Protein AF-0000000084990176 (afdb_homodimer)

Foldseek 3Di:
DDDDDDPVVVVVCVVVVHDPVVVVLVVVCVVVVPALLVSLLVLLVLLVVLLVVLVVCLVVFNQQSNLVSLLSSLLSLLVSLCSVVVFPLVVVCVVVVHDDLVSSLVSQVRSCVVVVNCLSNVLNVLSVVSNVCCHVVVNDTSVSSVVSSVSSVVSSVVSNVVSVVVD/DDDDDDPVVVVVCVVVVHDPVVVVLVVVCVVVVPALLVSLLVLLVLLVVLLVVLVVCLVVFNQQSNLVSLLSSLLSLLVSLCSVVVFPLVVVCVVVVHDDLVSSLVSQVRSCVVVVNCLSNVLNVLSVVSNVCCHVVVNDTSVSSVVSSVSSVVSSVVSNVVSVVVD

Sequence (334 aa):
MAVVLPERLVREAERRGIDVGEVALEALARALELDPADVAAARVELAERFLAEAEQYVERGDAVQASEKLHRAVEECVKALAEELGVEALGEVRRRGRWDTWLLGRAAREAAERLGEDRVRLAWKDAYDIHVWGFHEAKYDVRDVKAALPLARWLVEFVKSRVAGRTMAVVLPERLVREAERRGIDVGEVALEALARALELDPADVAAARVELAERFLAEAEQYVERGDAVQASEKLHRAVEECVKALAEELGVEALGEVRRRGRWDTWLLGRAAREAAERLGEDRVRLAWKDAYDIHVWGFHEAKYDVRDVKAALPLARWLVEFVKSRVAGRT

Radius of gyration: 22.76 Å; Cα contacts (8 Å, |Δi|>4): 507; chains: 2; bounding box: 39×66×51 Å

Secondary structure (DSSP, 8-state):
-EEE--HHHHHHHHHTT--HHHHHHHHHHHHTT--HHHHHHHHHHHHHHHHHHHHHHHHTT-HHHHHHHHHHHHHHHHHHHHHHHT-HHHHHHHHHTS--HHHHHHHHHHHHHHHT-THHHHHHHHHHHHIIIIIIS----HHHHHHHHHHHHHHHHHHHHHHHTT-/-EEE--HHHHHHHHHTT--HHHHHHHHHHHHTT--HHHHHHHHHHHHHHHHHHHHHHHHTT-HHHHHHHHHHHHHHHHHHHHHHHT-HHHHHHHHHTS--HHHHHHHHHHHHHHHT-THHHHHHHHHHHHIIIIIIS----HHHHHHHHHHHHHHHHHHHHHHHTT-

Nearest PDB structures (foldseek):
  5j7y-assembly1_BC  TM=6.038E-01  e=1.486E-01  Ovis aries
  8ugj-assembly1_4C  TM=5.368E-01  e=2.020E-01  Sus scrofa
  8tn6-assembly1_C  TM=4.081E-01  e=1.208E+00  synthetic construct
  8tn1-assembly1_B  TM=3.929E-01  e=1.208E+00  synthetic construct
  5j7y-assembly1_BC  TM=6.037E-01  e=1.486E-01  Ovis aries

Solvent-accessible surface area (backbone atoms only — not comparable to full-atom values): 16521 Å² total; per-residue (Å²): 73,76,40,68,44,40,50,66,54,53,51,52,33,50,74,70,70,44,58,64,50,58,47,30,50,53,39,48,39,58,76,67,64,54,52,45,59,55,51,18,46,34,28,39,52,45,15,54,49,26,40,54,48,12,53,53,26,43,75,71,62,37,23,42,62,15,16,46,25,40,26,49,14,45,50,26,39,39,53,18,46,27,43,61,67,61,38,71,43,50,57,54,26,65,74,70,70,50,85,48,74,66,49,50,52,49,27,22,43,51,48,14,62,76,65,72,38,63,63,48,32,49,38,49,53,52,29,49,51,36,28,48,37,11,38,76,64,55,71,44,48,39,67,58,48,58,70,49,43,63,52,45,50,48,49,50,51,53,49,43,52,56,44,54,71,71,105,73,76,40,67,44,39,52,65,55,54,51,52,31,51,76,70,70,44,57,62,51,58,47,29,50,54,39,46,40,56,76,66,63,56,54,45,59,57,51,20,46,35,26,37,51,44,15,53,51,26,39,53,48,13,52,53,25,43,75,70,62,37,24,42,61,14,17,44,25,39,25,49,14,45,50,28,38,38,53,18,47,27,43,60,67,61,40,70,45,50,57,52,26,65,72,69,69,50,85,49,71,66,49,50,53,48,28,22,43,53,48,13,61,76,66,72,38,62,64,49,34,49,38,49,52,54,28,48,51,36,29,49,37,12,37,76,63,55,70,44,50,41,69,58,48,57,71,48,42,62,52,45,50,46,49,50,52,52,50,43,53,57,44,54,72,70,104

Organism: Thermoproteus tenax (strain ATCC 35583 / DSM 2078 / JCM 9277 / NBRC 100435 / Kra 1) (NCBI:txid768679)

Structure (mmCIF, N/CA/C/O backbone):
data_AF-0000000084990176-model_v1
#
loop_
_entity.id
_entity.type
_entity.pdbx_description
1 polymer 'HEPN domain, paREP8 subfamily'
#
loop_
_atom_site.group_PDB
_atom_site.id
_atom_site.type_symbol
_atom_site.label_atom_id
_atom_site.label_alt_id
_atom_site.label_comp_id
_atom_site.label_asym_id
_atom_site.label_entity_id
_atom_site.label_seq_id
_atom_site.pdbx_PDB_ins_code
_atom_site.Cartn_x
_atom_site.Cartn_y
_atom_site.Cartn_z
_atom_site.occupancy
_atom_site.B_iso_or_equiv
_atom_site.auth_seq_id
_atom_site.auth_comp_id
_atom_site.auth_asym_id
_atom_site.auth_atom_id
_atom_site.pdbx_PDB_model_num
ATOM 1 N N . MET A 1 1 ? -5.82 -1.544 -8.141 1 81.62 1 MET A N 1
ATOM 2 C CA . MET A 1 1 ? -5.867 -0.102 -7.922 1 81.62 1 MET A CA 1
ATOM 3 C C . MET A 1 1 ? -4.527 0.417 -7.414 1 81.62 1 MET A C 1
ATOM 5 O O . MET A 1 1 ? -3.801 -0.298 -6.723 1 81.62 1 MET A O 1
ATOM 9 N N . ALA A 1 2 ? -4.266 1.629 -7.84 1 84.5 2 ALA A N 1
ATOM 10 C CA . ALA A 1 2 ? -2.965 2.184 -7.473 1 84.5 2 ALA A CA 1
ATOM 11 C C . ALA A 1 2 ? -3.07 3.033 -6.207 1 84.5 2 ALA A C 1
ATOM 13 O O . ALA A 1 2 ? -4.035 3.781 -6.035 1 84.5 2 ALA A O 1
ATOM 14 N N . VAL A 1 3 ? -2.178 2.738 -5.312 1 87 3 VAL A N 1
ATOM 15 C CA . VAL A 1 3 ? -2.09 3.492 -4.066 1 87 3 VAL A CA 1
ATOM 16 C C . VAL A 1 3 ? -0.768 4.254 -4.016 1 87 3 VAL A C 1
ATOM 18 O O . VAL A 1 3 ? 0.278 3.725 -4.398 1 87 3 VAL A O 1
ATOM 21 N N . VAL A 1 4 ? -0.843 5.496 -3.584 1 87.25 4 VAL A N 1
ATOM 22 C CA . VAL A 1 4 ? 0.354 6.328 -3.555 1 87.25 4 VAL A CA 1
ATOM 23 C C . VAL A 1 4 ? 1.065 6.168 -2.213 1 87.25 4 VAL A C 1
ATOM 25 O O . VAL A 1 4 ? 0.449 6.316 -1.155 1 87.25 4 VAL A O 1
ATOM 28 N N . LEU A 1 5 ? 2.338 5.824 -2.275 1 93.94 5 LEU A N 1
ATOM 29 C CA . LEU A 1 5 ? 3.211 5.688 -1.113 1 93.94 5 LEU A CA 1
ATOM 30 C C . LEU A 1 5 ? 4.457 6.551 -1.264 1 93.94 5 LEU A C 1
ATOM 32 O O . LEU A 1 5 ? 4.836 6.914 -2.379 1 93.94 5 LEU A O 1
ATOM 36 N N . PRO A 1 6 ? 5.039 6.969 -0.146 1 94.12 6 PRO A N 1
ATOM 37 C CA . PRO A 1 6 ? 6.285 7.738 -0.242 1 94.12 6 PRO A CA 1
ATOM 38 C C . PRO A 1 6 ? 7.379 6.996 -1.005 1 94.12 6 PRO A C 1
ATOM 40 O O . PRO A 1 6 ? 7.656 5.832 -0.714 1 94.12 6 PRO A O 1
ATOM 43 N N . GLU A 1 7 ? 7.926 7.68 -1.927 1 93.19 7 GLU A N 1
ATOM 44 C CA . GLU A 1 7 ? 8.969 7.086 -2.758 1 93.19 7 GLU A CA 1
ATOM 45 C C . GLU A 1 7 ? 10.141 6.598 -1.909 1 93.19 7 GLU A C 1
ATOM 47 O O . GLU A 1 7 ? 10.734 5.562 -2.205 1 93.19 7 GLU A O 1
ATOM 52 N N . ARG A 1 8 ? 10.445 7.34 -0.879 1 91.38 8 ARG A N 1
ATOM 53 C CA . ARG A 1 8 ? 11.562 6.996 -0.007 1 91.38 8 ARG A CA 1
ATOM 54 C C . ARG A 1 8 ? 11.352 5.629 0.635 1 91.38 8 ARG A C 1
ATOM 56 O O . ARG A 1 8 ? 12.289 4.832 0.728 1 91.38 8 ARG A O 1
ATOM 63 N N . LEU A 1 9 ? 10.188 5.348 1.006 1 93.81 9 LEU A N 1
ATOM 64 C CA . LEU A 1 9 ? 9.891 4.066 1.642 1 93.81 9 LEU A CA 1
ATOM 65 C C . LEU A 1 9 ? 9.914 2.934 0.623 1 93.81 9 LEU A C 1
ATOM 67 O O . LEU A 1 9 ? 10.453 1.859 0.896 1 93.81 9 LEU A O 1
ATOM 71 N N . VAL A 1 10 ? 9.328 3.193 -0.545 1 94.56 10 VAL A N 1
ATOM 72 C CA . VAL A 1 10 ? 9.25 2.176 -1.588 1 94.56 10 VAL A CA 1
ATOM 73 C C . VAL A 1 10 ? 10.656 1.808 -2.053 1 94.56 10 VAL A C 1
ATOM 75 O O . VAL A 1 10 ? 10.984 0.625 -2.182 1 94.56 10 VAL A O 1
ATOM 78 N N . ARG A 1 11 ? 11.469 2.787 -2.232 1 93.12 11 ARG A N 1
ATOM 79 C CA . ARG A 1 11 ? 12.836 2.559 -2.688 1 93.12 11 ARG A CA 1
ATOM 80 C C . ARG A 1 11 ? 13.633 1.779 -1.647 1 93.12 11 ARG A C 1
ATOM 82 O O . ARG A 1 11 ? 14.398 0.875 -1.993 1 93.12 11 ARG A O 1
ATOM 89 N N . GLU A 1 12 ? 13.469 2.215 -0.394 1 92.38 12 GLU A N 1
ATOM 90 C CA . GLU A 1 12 ? 14.18 1.514 0.675 1 92.38 12 GLU A CA 1
ATOM 91 C C . GLU A 1 12 ? 13.727 0.057 0.769 1 92.38 12 GLU A C 1
ATOM 93 O O . GLU A 1 12 ? 14.555 -0.84 0.96 1 92.38 12 GLU A O 1
ATOM 98 N N . ALA A 1 13 ? 12.461 -0.173 0.651 1 92.88 13 ALA A N 1
ATOM 99 C CA . ALA A 1 13 ? 11.93 -1.533 0.675 1 92.88 13 ALA A CA 1
ATOM 100 C C . ALA A 1 13 ? 12.516 -2.371 -0.46 1 92.88 13 ALA A C 1
ATOM 102 O O . ALA A 1 13 ? 12.953 -3.504 -0.243 1 92.88 13 ALA A O 1
ATOM 103 N N . GLU A 1 14 ? 12.508 -1.771 -1.679 1 88.81 14 GLU A N 1
ATOM 104 C CA . GLU A 1 14 ? 13.047 -2.467 -2.842 1 88.81 14 GLU A CA 1
ATOM 105 C C . GLU A 1 14 ? 14.523 -2.791 -2.652 1 88.81 14 GLU A C 1
ATOM 107 O O . GLU A 1 14 ? 14.977 -3.891 -2.99 1 88.81 14 GLU A O 1
ATOM 112 N N . ARG A 1 15 ? 15.25 -1.89 -2.115 1 91.44 15 ARG A N 1
ATOM 113 C CA . ARG A 1 15 ? 16.672 -2.08 -1.855 1 91.44 15 ARG A CA 1
ATOM 114 C C . ARG A 1 15 ? 16.906 -3.254 -0.908 1 91.44 15 ARG A C 1
ATOM 116 O O . ARG A 1 15 ? 17.891 -3.984 -1.045 1 91.44 15 ARG A O 1
ATOM 123 N N . ARG A 1 16 ? 15.977 -3.475 -0.066 1 91.12 16 ARG A N 1
ATOM 124 C CA . ARG A 1 16 ? 16.125 -4.516 0.947 1 91.12 16 ARG A CA 1
ATOM 125 C C . ARG A 1 16 ? 15.438 -5.805 0.509 1 91.12 16 ARG A C 1
ATOM 127 O O . ARG A 1 16 ? 15.367 -6.766 1.277 1 91.12 16 ARG A O 1
ATOM 134 N N . GLY A 1 17 ? 14.938 -5.754 -0.702 1 86 17 GLY A N 1
ATOM 135 C CA . GLY A 1 17 ? 14.305 -6.953 -1.229 1 86 17 GLY A CA 1
ATOM 136 C C . GLY A 1 17 ? 12.914 -7.184 -0.668 1 86 17 GLY A C 1
ATOM 137 O O . GLY A 1 17 ? 12.414 -8.312 -0.686 1 86 17 GLY A O 1
ATOM 138 N N . ILE A 1 18 ? 12.32 -6.191 -0.078 1 89.19 18 ILE A N 1
ATOM 139 C CA . ILE A 1 18 ? 10.977 -6.273 0.486 1 89.19 18 ILE A CA 1
ATOM 140 C C . ILE A 1 18 ? 9.945 -5.973 -0.597 1 89.19 18 ILE A C 1
ATOM 142 O O . ILE A 1 18 ? 10.07 -4.992 -1.331 1 89.19 18 ILE A O 1
ATOM 146 N N . ASP A 1 19 ? 8.977 -6.801 -0.747 1 89 19 ASP A N 1
ATOM 147 C CA . ASP A 1 19 ? 7.883 -6.613 -1.695 1 89 19 ASP A CA 1
ATOM 148 C C . ASP A 1 19 ? 6.809 -5.691 -1.12 1 89 19 ASP A C 1
ATOM 150 O O . ASP A 1 19 ? 5.949 -6.137 -0.356 1 89 19 ASP A O 1
ATOM 154 N N . VAL A 1 20 ? 6.77 -4.484 -1.62 1 92.88 20 VAL A N 1
ATOM 155 C CA . VAL A 1 20 ? 5.887 -3.451 -1.085 1 92.88 20 VAL A CA 1
ATOM 156 C C . VAL A 1 20 ? 4.434 -3.879 -1.248 1 92.88 20 VAL A C 1
ATOM 158 O O . VAL A 1 20 ? 3.619 -3.699 -0.337 1 92.88 20 VAL A O 1
ATOM 161 N N . GLY A 1 21 ? 4.082 -4.391 -2.412 1 93 21 GLY A N 1
ATOM 162 C CA . GLY A 1 21 ? 2.727 -4.863 -2.652 1 93 21 GLY A CA 1
ATOM 163 C C . GLY A 1 21 ? 2.283 -5.934 -1.669 1 93 21 GLY A C 1
ATOM 164 O O . GLY A 1 21 ? 1.152 -5.898 -1.179 1 93 21 GLY A O 1
ATOM 165 N N . GLU A 1 22 ? 3.195 -6.844 -1.383 1 91.88 22 GLU A N 1
ATOM 166 C CA . GLU A 1 22 ? 2.904 -7.914 -0.436 1 91.88 22 GLU A CA 1
ATOM 167 C C . GLU A 1 22 ? 2.67 -7.363 0.967 1 91.88 22 GLU A C 1
ATOM 169 O O . GLU A 1 22 ? 1.724 -7.766 1.647 1 91.88 22 GLU A O 1
ATOM 174 N N . VAL A 1 23 ? 3.562 -6.492 1.385 1 92.56 23 VAL A N 1
ATOM 175 C CA . VAL A 1 23 ? 3.453 -5.902 2.715 1 92.56 23 VAL A CA 1
ATOM 176 C C . VAL A 1 23 ? 2.123 -5.164 2.846 1 92.56 23 VAL A C 1
ATOM 178 O O . VAL A 1 23 ? 1.417 -5.32 3.846 1 92.56 23 VAL A O 1
ATOM 181 N N . ALA A 1 24 ? 1.807 -4.402 1.848 1 94.44 24 ALA A N 1
ATOM 182 C CA . ALA A 1 24 ? 0.572 -3.623 1.871 1 94.44 24 ALA A CA 1
ATOM 183 C C . AL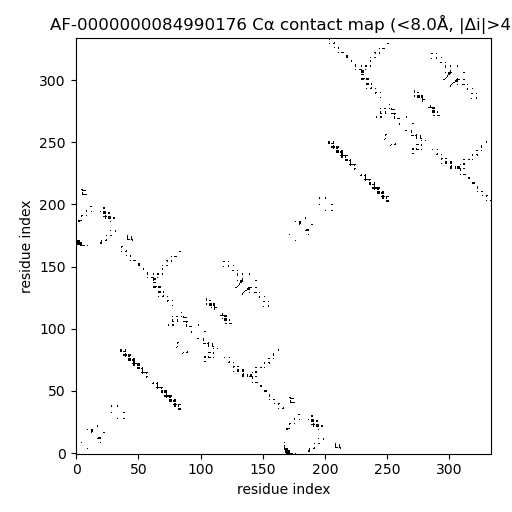A A 1 24 ? -0.652 -4.535 1.871 1 94.44 24 ALA A C 1
ATOM 185 O O . ALA A 1 24 ? -1.609 -4.297 2.611 1 94.44 24 ALA A O 1
ATOM 186 N N . LEU A 1 25 ? -0.643 -5.57 1.034 1 94.56 25 LEU A N 1
ATOM 187 C CA . LEU A 1 25 ? -1.771 -6.488 0.944 1 94.56 25 LEU A CA 1
ATOM 188 C C . LEU A 1 25 ? -2.02 -7.176 2.283 1 94.56 25 LEU A C 1
ATOM 190 O O . LEU A 1 25 ? -3.156 -7.23 2.756 1 94.56 25 LEU A O 1
ATOM 194 N N . GLU A 1 26 ? -0.973 -7.652 2.887 1 93.25 26 GLU A N 1
ATOM 195 C CA . GLU A 1 26 ? -1.102 -8.352 4.16 1 93.25 26 GLU A CA 1
ATOM 196 C C . GLU A 1 26 ? -1.604 -7.422 5.258 1 93.25 26 GLU A C 1
ATOM 198 O O . GLU A 1 26 ? -2.41 -7.82 6.098 1 93.25 26 GLU A O 1
ATOM 203 N N . ALA A 1 27 ? -1.089 -6.227 5.273 1 93.19 27 ALA A N 1
ATOM 204 C CA . ALA A 1 27 ? -1.514 -5.246 6.273 1 93.19 27 ALA A CA 1
ATOM 205 C C . ALA A 1 27 ? -2.994 -4.914 6.117 1 93.19 27 ALA A C 1
ATOM 207 O O . ALA A 1 27 ? -3.721 -4.809 7.109 1 93.19 27 ALA A O 1
ATOM 208 N N . LEU A 1 28 ? -3.393 -4.742 4.891 1 94.31 28 LEU A N 1
ATOM 209 C CA . LEU A 1 28 ? -4.797 -4.434 4.633 1 94.31 28 LEU A CA 1
ATOM 210 C C . LEU A 1 28 ? -5.691 -5.598 5.047 1 94.31 28 LEU A C 1
ATOM 212 O O . LEU A 1 28 ? -6.762 -5.391 5.617 1 94.31 28 LEU A O 1
ATOM 216 N N . ALA A 1 29 ? -5.266 -6.801 4.668 1 93.81 29 ALA A N 1
ATOM 217 C CA . ALA A 1 29 ? -6.031 -7.984 5.051 1 93.81 29 ALA A CA 1
ATOM 218 C C . ALA A 1 29 ? -6.23 -8.047 6.562 1 93.81 29 ALA A C 1
ATOM 220 O O . ALA A 1 29 ? -7.316 -8.375 7.039 1 93.81 29 ALA A O 1
ATOM 221 N N . ARG A 1 30 ? -5.23 -7.73 7.293 1 92.06 30 ARG A N 1
ATOM 222 C CA . ARG A 1 30 ? -5.301 -7.73 8.75 1 92.06 30 ARG A CA 1
ATOM 223 C C . ARG A 1 30 ? -6.219 -6.617 9.258 1 92.06 30 ARG A C 1
ATOM 225 O O . ARG A 1 30 ? -7.059 -6.852 10.125 1 92.06 30 ARG A O 1
ATOM 232 N N . ALA A 1 31 ? -6.008 -5.44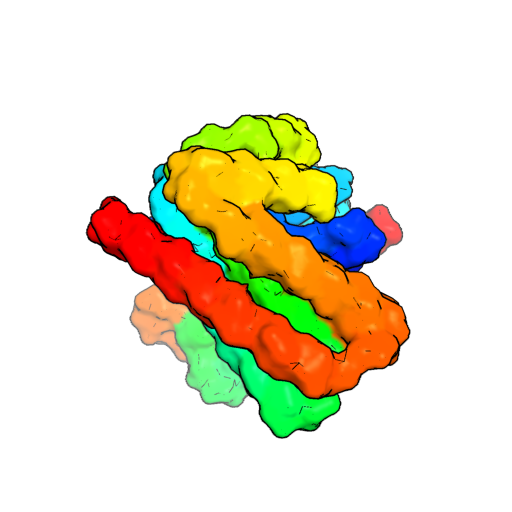1 8.727 1 90.88 31 ALA A N 1
ATOM 233 C CA . ALA A 1 31 ? -6.797 -4.285 9.148 1 90.88 31 ALA A CA 1
ATOM 234 C C . ALA A 1 31 ? -8.281 -4.523 8.898 1 90.88 31 ALA A C 1
ATOM 236 O O . ALA A 1 31 ? -9.125 -4.074 9.68 1 90.88 31 ALA A O 1
ATOM 237 N N . LEU A 1 32 ? -8.555 -5.238 7.812 1 93.75 32 LEU A N 1
ATOM 238 C CA . LEU A 1 32 ? -9.938 -5.492 7.426 1 93.75 32 LEU A CA 1
ATOM 239 C C . LEU A 1 32 ? -10.469 -6.762 8.078 1 93.75 32 LEU A C 1
ATOM 241 O O . LEU A 1 32 ? -11.641 -7.113 7.914 1 93.75 32 LEU A O 1
ATOM 245 N N . GLU A 1 33 ? -9.539 -7.527 8.781 1 94.12 33 GLU A N 1
ATOM 246 C CA . GLU A 1 33 ? -9.898 -8.789 9.414 1 94.12 33 GLU A CA 1
ATOM 247 C C . GLU A 1 33 ? -10.516 -9.758 8.414 1 94.12 33 GLU A C 1
ATOM 249 O O . GLU A 1 33 ? -11.57 -10.344 8.672 1 94.12 33 GLU A O 1
ATOM 254 N N . LEU A 1 34 ? -9.914 -9.875 7.316 1 94.06 34 LEU A N 1
ATOM 255 C CA . LEU A 1 34 ? -10.438 -10.734 6.258 1 94.06 34 LEU A CA 1
ATOM 256 C C . LEU A 1 34 ? -10.211 -12.211 6.598 1 94.06 34 LEU A C 1
ATOM 258 O O . LEU A 1 34 ? -9.203 -12.562 7.211 1 94.06 34 LEU A O 1
ATOM 262 N N . ASP A 1 35 ? -11.125 -13.016 6.203 1 94.19 35 ASP A N 1
ATOM 263 C CA . ASP A 1 35 ? -10.898 -14.453 6.316 1 94.19 35 ASP A CA 1
ATOM 264 C C . ASP A 1 35 ? -10.016 -14.961 5.172 1 94.19 35 ASP A C 1
ATOM 266 O O . ASP A 1 35 ? -9.805 -14.258 4.188 1 94.19 35 ASP A O 1
ATOM 270 N N . PRO A 1 36 ? -9.484 -16.109 5.289 1 93.69 36 PRO A N 1
ATOM 271 C CA . PRO A 1 36 ? -8.562 -16.672 4.297 1 93.69 36 PRO A CA 1
ATOM 272 C C . PRO A 1 36 ? -9.172 -16.734 2.896 1 93.69 36 PRO A C 1
ATOM 274 O O . PRO A 1 36 ? -8.477 -16.516 1.904 1 93.69 36 PRO A O 1
ATOM 277 N N . ALA A 1 37 ? -10.391 -16.984 2.803 1 93.69 37 ALA A N 1
ATOM 278 C CA . ALA A 1 37 ? -11.039 -17.078 1.497 1 93.69 37 ALA A CA 1
ATOM 279 C C . ALA A 1 37 ? -11.062 -15.719 0.796 1 93.69 37 ALA A C 1
ATOM 281 O O . ALA A 1 37 ? -10.883 -15.641 -0.422 1 93.69 37 ALA A O 1
ATOM 282 N N . ASP A 1 38 ? -11.305 -14.672 1.552 1 94 38 ASP A N 1
ATOM 283 C CA . ASP A 1 38 ? -11.312 -13.328 0.986 1 94 38 ASP A CA 1
ATOM 284 C C . ASP A 1 38 ? -9.914 -12.914 0.524 1 94 38 ASP A C 1
ATOM 286 O O . ASP A 1 38 ? -9.766 -12.258 -0.505 1 94 38 ASP A O 1
ATOM 290 N N . VAL A 1 39 ? -8.961 -13.281 1.327 1 95.94 39 VAL A N 1
ATOM 291 C CA . VAL A 1 39 ? -7.578 -12.992 0.953 1 95.94 39 VAL A CA 1
ATOM 292 C C . VAL A 1 39 ? -7.227 -13.742 -0.334 1 95.94 39 VAL A C 1
ATOM 294 O O . VAL A 1 39 ? -6.617 -13.164 -1.241 1 95.94 39 VAL A O 1
ATOM 297 N N . ALA A 1 40 ? -7.617 -14.969 -0.41 1 96.94 40 ALA A N 1
ATOM 298 C CA . ALA A 1 40 ? -7.371 -15.766 -1.609 1 96.94 40 ALA A CA 1
ATOM 299 C C . ALA A 1 40 ? -8 -15.117 -2.838 1 96.94 40 ALA A C 1
ATOM 301 O O . ALA A 1 40 ? -7.387 -15.055 -3.904 1 96.94 40 ALA A O 1
ATOM 302 N N . ALA A 1 41 ? -9.203 -14.648 -2.639 1 96.5 41 ALA A N 1
ATOM 303 C CA . ALA A 1 41 ? -9.906 -14.016 -3.75 1 96.5 41 ALA A CA 1
ATOM 304 C C . ALA A 1 41 ? -9.164 -12.758 -4.219 1 96.5 41 ALA A C 1
ATOM 306 O O . ALA A 1 41 ? -9.094 -12.484 -5.418 1 96.5 41 ALA A O 1
ATOM 307 N N . ALA A 1 42 ? -8.68 -12.016 -3.293 1 96.56 42 ALA A N 1
ATOM 308 C CA . ALA A 1 42 ? -7.906 -10.828 -3.629 1 96.56 42 ALA A CA 1
ATOM 309 C C . ALA A 1 42 ? -6.648 -11.188 -4.414 1 96.56 42 ALA A C 1
ATOM 311 O O . ALA A 1 42 ? -6.27 -10.484 -5.355 1 96.56 42 ALA A O 1
ATOM 312 N N . ARG A 1 43 ? -6.031 -12.211 -4.066 1 97.62 43 ARG A N 1
ATOM 313 C CA . ARG A 1 43 ? -4.809 -12.656 -4.734 1 97.62 43 ARG A CA 1
ATOM 314 C C . ARG A 1 43 ? -5.109 -13.164 -6.141 1 97.62 43 ARG A C 1
ATOM 316 O O . ARG A 1 43 ? -4.301 -12.992 -7.055 1 97.62 43 ARG A O 1
ATOM 323 N N . VAL A 1 44 ? -6.246 -13.75 -6.289 1 97.88 44 VAL A N 1
ATOM 324 C CA . VAL A 1 44 ? -6.652 -14.195 -7.617 1 97.88 44 VAL A CA 1
ATOM 325 C C . VAL A 1 44 ? -6.805 -12.992 -8.547 1 97.88 44 VAL A C 1
ATOM 327 O O . VAL A 1 44 ? -6.43 -13.055 -9.719 1 97.88 44 VAL A O 1
ATOM 330 N N . GLU A 1 45 ? -7.367 -11.992 -7.992 1 96.81 45 GLU A N 1
ATOM 331 C CA . GLU A 1 45 ? -7.48 -10.758 -8.773 1 96.81 45 GLU A CA 1
ATOM 332 C C . GLU A 1 45 ? -6.117 -10.297 -9.281 1 96.81 45 GLU A C 1
ATOM 334 O O . GLU A 1 45 ? -5.977 -9.922 -10.445 1 96.81 45 GLU A O 1
ATOM 339 N N . LEU A 1 46 ? -5.133 -10.328 -8.445 1 96.69 46 LEU A N 1
ATOM 340 C CA . LEU A 1 46 ? -3.781 -9.945 -8.836 1 96.69 46 LEU A CA 1
ATOM 341 C C . LEU A 1 46 ? -3.227 -10.906 -9.875 1 96.69 46 LEU A C 1
ATOM 343 O O . LEU A 1 46 ? -2.574 -10.484 -10.836 1 96.69 46 LEU A O 1
ATOM 347 N N . ALA A 1 47 ? -3.465 -12.156 -9.641 1 98.06 47 ALA A N 1
ATOM 348 C CA . ALA A 1 47 ? -2.992 -13.164 -10.586 1 98.06 47 ALA A CA 1
ATOM 349 C C . ALA A 1 47 ? -3.533 -12.906 -11.992 1 98.06 47 ALA A C 1
ATOM 351 O O . ALA A 1 47 ? -2.787 -12.961 -12.969 1 98.06 47 ALA A O 1
ATOM 352 N N . GLU A 1 48 ? -4.816 -12.609 -12.031 1 98 48 GLU A N 1
ATOM 353 C CA . GLU A 1 48 ? -5.457 -12.336 -13.312 1 98 48 GLU A CA 1
ATOM 354 C C . GLU A 1 48 ? -4.844 -11.109 -13.984 1 98 48 GLU A C 1
ATOM 356 O O . GLU A 1 48 ? -4.613 -11.117 -15.203 1 98 48 GLU A O 1
ATOM 361 N N . ARG A 1 49 ? -4.625 -10.156 -13.242 1 96.06 49 ARG A N 1
ATOM 362 C CA . ARG A 1 49 ? -4.023 -8.945 -13.781 1 96.06 49 ARG A CA 1
ATOM 363 C C . ARG A 1 49 ? -2.627 -9.219 -14.32 1 96.06 49 ARG A C 1
ATOM 365 O O . ARG A 1 49 ? -2.291 -8.797 -15.43 1 96.06 49 ARG A O 1
ATOM 372 N N . PHE A 1 50 ? -1.787 -9.898 -13.547 1 97.25 50 PHE A N 1
ATOM 373 C CA . PHE A 1 50 ? -0.416 -10.18 -13.953 1 97.25 50 PHE A CA 1
ATOM 374 C C . PHE A 1 50 ? -0.39 -11.086 -15.18 1 97.25 50 PHE A C 1
ATOM 376 O O . PHE A 1 50 ? 0.475 -10.938 -16.047 1 97.25 50 PHE A O 1
ATOM 383 N N . LEU A 1 51 ? -1.317 -12.008 -15.234 1 98.62 51 LEU A N 1
ATOM 384 C CA . LEU A 1 51 ? -1.393 -12.859 -16.422 1 98.62 51 LEU A CA 1
ATOM 385 C C . LEU A 1 51 ? -1.717 -12.039 -17.656 1 98.62 51 LEU A C 1
ATOM 387 O O . LEU A 1 51 ? -1.104 -12.227 -18.719 1 98.62 51 LEU A O 1
ATOM 391 N N . ALA A 1 52 ? -2.699 -11.172 -17.531 1 98.25 52 ALA A N 1
ATOM 392 C CA . ALA A 1 52 ? -3.057 -10.289 -18.656 1 98.25 52 ALA A CA 1
ATOM 393 C C . ALA A 1 52 ? -1.861 -9.445 -19.078 1 98.25 52 ALA A C 1
ATOM 395 O O . ALA A 1 52 ? -1.625 -9.266 -20.281 1 98.25 52 ALA A O 1
ATOM 396 N N . GLU A 1 53 ? -1.125 -8.945 -18.141 1 97.5 53 GLU A N 1
ATOM 397 C CA . GLU A 1 53 ? 0.07 -8.164 -18.453 1 97.5 53 GLU A CA 1
ATOM 398 C C . GLU A 1 53 ? 1.126 -9.023 -19.141 1 97.5 53 GLU A C 1
ATOM 400 O O . GLU A 1 53 ? 1.784 -8.578 -20.078 1 97.5 53 GLU A O 1
ATOM 405 N N . ALA A 1 54 ? 1.296 -10.219 -18.594 1 98.38 54 ALA A N 1
ATOM 406 C CA . ALA A 1 54 ? 2.254 -11.125 -19.219 1 98.38 54 ALA A CA 1
ATOM 407 C C . ALA A 1 54 ? 1.924 -11.336 -20.688 1 98.38 54 ALA A C 1
ATOM 409 O O . ALA A 1 54 ? 2.811 -11.273 -21.547 1 98.38 54 ALA A O 1
ATOM 410 N N . GLU A 1 55 ? 0.71 -11.516 -20.953 1 98.56 55 GLU A N 1
ATOM 411 C CA . GLU A 1 55 ? 0.267 -11.75 -22.328 1 98.56 55 GLU A CA 1
ATOM 412 C C . GLU A 1 55 ? 0.487 -10.508 -23.203 1 98.56 55 GLU A C 1
ATOM 414 O O . GLU A 1 55 ? 0.871 -10.617 -24.359 1 98.56 55 GLU A O 1
ATOM 419 N N . GLN A 1 56 ? 0.232 -9.336 -22.656 1 98.44 56 GLN A N 1
ATOM 420 C CA . GLN A 1 56 ? 0.486 -8.094 -23.391 1 98.44 56 GLN A CA 1
ATOM 421 C C . GLN A 1 56 ? 1.967 -7.945 -23.719 1 98.44 56 GLN A C 1
ATOM 423 O O . GLN A 1 56 ? 2.32 -7.516 -24.812 1 98.44 56 GLN A O 1
ATOM 428 N N . TYR A 1 57 ? 2.789 -8.258 -22.734 1 98.38 57 TYR A N 1
ATOM 429 C CA . TYR A 1 57 ? 4.227 -8.133 -22.953 1 98.38 57 TYR A CA 1
ATOM 430 C C . TYR A 1 57 ? 4.711 -9.148 -23.984 1 98.38 57 TYR A C 1
ATOM 432 O O . TYR A 1 57 ? 5.641 -8.875 -24.75 1 98.38 57 TYR A O 1
ATOM 440 N N . VAL A 1 58 ? 4.117 -10.312 -23.984 1 98.19 58 VAL A N 1
ATOM 441 C CA . VAL A 1 58 ? 4.422 -11.297 -25.016 1 98.19 58 VAL A CA 1
ATOM 442 C C . VAL A 1 58 ? 4.105 -10.727 -26.391 1 98.19 58 VAL A C 1
ATOM 444 O O . VAL A 1 58 ? 4.906 -10.844 -27.328 1 98.19 58 VAL A O 1
ATOM 447 N N . GLU A 1 59 ? 2.977 -10.117 -26.547 1 97.81 59 GLU A N 1
ATOM 448 C 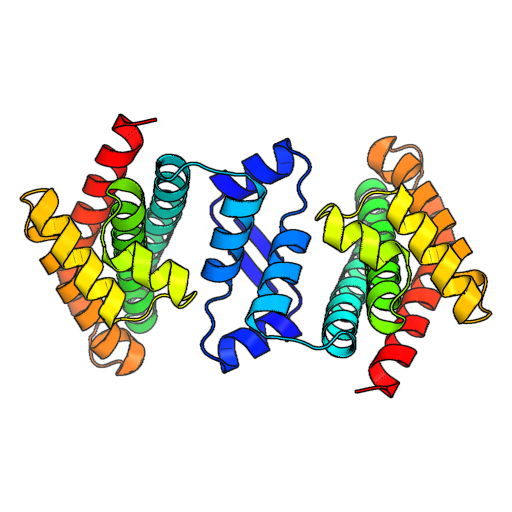CA . GLU A 1 59 ? 2.555 -9.523 -27.797 1 97.81 59 GLU A CA 1
ATOM 449 C C . GLU A 1 59 ? 3.516 -8.422 -28.234 1 97.81 59 GLU A C 1
ATOM 451 O O . GLU A 1 59 ? 3.744 -8.227 -29.438 1 97.81 59 GLU A O 1
ATOM 456 N N . ARG A 1 60 ? 4.137 -7.742 -27.344 1 97.56 60 ARG A N 1
ATOM 457 C CA . ARG A 1 60 ? 5.043 -6.633 -27.609 1 97.56 60 ARG A CA 1
ATOM 458 C C . ARG A 1 60 ? 6.473 -7.129 -27.812 1 97.56 60 ARG A C 1
ATOM 460 O O . ARG A 1 60 ? 7.371 -6.34 -28.109 1 97.56 60 ARG A O 1
ATOM 467 N N . GLY A 1 61 ? 6.695 -8.367 -27.578 1 97.31 61 GLY A N 1
ATOM 468 C CA . GLY A 1 61 ? 8.016 -8.945 -27.781 1 97.31 61 GLY A CA 1
ATOM 469 C C . GLY A 1 61 ? 8.969 -8.656 -26.641 1 97.31 61 GLY A C 1
ATOM 470 O O . GLY A 1 61 ? 10.188 -8.719 -26.812 1 97.31 61 GLY A O 1
ATOM 471 N N . ASP A 1 62 ? 8.492 -8.266 -25.516 1 98.12 62 ASP A N 1
ATOM 472 C CA . ASP A 1 62 ? 9.297 -7.988 -24.328 1 98.12 62 ASP A CA 1
ATOM 473 C C . ASP A 1 62 ? 9.375 -9.211 -23.406 1 98.12 62 ASP A C 1
ATOM 475 O O . ASP A 1 62 ? 8.648 -9.289 -22.422 1 98.12 62 ASP A O 1
ATOM 479 N N . ALA A 1 63 ? 10.305 -10.031 -23.688 1 98.31 63 ALA A N 1
ATOM 480 C CA . ALA A 1 63 ? 10.422 -11.312 -23 1 98.31 63 ALA A CA 1
ATOM 481 C C . ALA A 1 63 ? 10.727 -11.117 -21.531 1 98.31 63 ALA A C 1
ATOM 483 O O . ALA A 1 63 ? 10.258 -11.875 -20.672 1 98.31 63 ALA A O 1
ATOM 484 N N . VAL A 1 64 ? 11.531 -10.117 -21.25 1 98.31 64 VAL A N 1
ATOM 485 C CA . VAL A 1 64 ? 11.969 -9.898 -19.875 1 98.31 64 VAL A CA 1
ATOM 486 C C . VAL A 1 64 ? 10.766 -9.547 -19 1 98.31 64 VAL A C 1
ATOM 488 O O . VAL A 1 64 ? 10.523 -10.18 -17.984 1 98.31 64 VAL A O 1
ATOM 491 N N . GLN A 1 65 ? 9.93 -8.633 -19.406 1 98.06 65 GLN A N 1
ATOM 492 C CA . GLN A 1 65 ? 8.766 -8.227 -18.625 1 98.06 65 GLN A CA 1
ATOM 493 C C . GLN A 1 65 ? 7.695 -9.312 -18.641 1 98.06 65 GLN A C 1
ATOM 495 O O . GLN A 1 65 ? 6.988 -9.508 -17.641 1 98.06 65 GLN A O 1
ATOM 500 N N . ALA A 1 66 ? 7.555 -10 -19.75 1 98.69 66 ALA A N 1
ATOM 501 C CA . ALA A 1 66 ? 6.602 -11.102 -19.844 1 98.69 66 ALA A CA 1
ATOM 502 C C . ALA A 1 66 ? 6.941 -12.195 -18.828 1 98.69 66 ALA A C 1
ATOM 504 O O . ALA A 1 66 ? 6.051 -12.734 -18.172 1 98.69 66 ALA A O 1
ATOM 505 N N . SER A 1 67 ? 8.211 -12.531 -18.734 1 98.69 67 SER A N 1
ATOM 506 C CA . SER A 1 67 ? 8.672 -13.555 -17.797 1 98.69 67 SER A CA 1
ATOM 507 C C . SER A 1 67 ? 8.352 -13.18 -16.359 1 98.69 67 SER A C 1
ATOM 509 O O . SER A 1 67 ? 7.863 -14.016 -15.586 1 98.69 67 SER A O 1
ATOM 511 N N . GLU A 1 68 ? 8.609 -11.953 -16.016 1 97.19 68 GLU A N 1
ATOM 512 C CA . GLU A 1 68 ? 8.352 -11.477 -14.664 1 97.19 68 GLU A CA 1
ATOM 513 C C . GLU A 1 68 ? 6.863 -11.562 -14.328 1 97.19 68 GLU A C 1
ATOM 515 O O . GLU A 1 68 ? 6.488 -12.07 -13.266 1 97.19 68 GLU A O 1
ATOM 520 N N . LYS A 1 69 ? 6.059 -11.078 -15.234 1 98.06 69 LYS A N 1
ATOM 521 C CA . LYS A 1 69 ? 4.625 -11.008 -14.961 1 98.06 69 LYS A CA 1
ATOM 522 C C . LYS A 1 69 ? 4 -12.398 -14.914 1 98.06 69 LYS A C 1
ATOM 524 O O . LYS A 1 69 ? 3.076 -12.641 -14.133 1 98.06 69 LYS A O 1
ATOM 529 N N . LEU A 1 70 ? 4.438 -13.328 -15.773 1 98.81 70 LEU A N 1
ATOM 530 C CA . LEU A 1 70 ? 3.951 -14.703 -15.727 1 98.81 70 LEU A CA 1
ATOM 531 C C . LEU A 1 70 ? 4.285 -15.352 -14.383 1 98.81 70 LEU A C 1
ATOM 533 O O . LEU A 1 70 ? 3.43 -16 -13.773 1 98.81 70 LEU A O 1
ATOM 537 N N . HIS A 1 71 ? 5.516 -15.156 -13.961 1 98.56 71 HIS A N 1
ATOM 538 C CA . HIS A 1 71 ? 5.93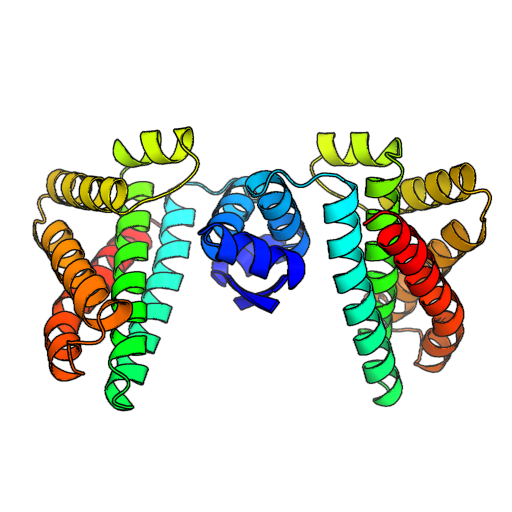4 -15.695 -12.672 1 98.56 71 HIS A CA 1
ATOM 539 C C . HIS A 1 71 ? 5.09 -15.125 -11.539 1 98.56 71 HIS A C 1
ATOM 541 O O . HIS A 1 71 ? 4.664 -15.852 -10.641 1 98.56 71 HIS A O 1
ATOM 547 N N . ARG A 1 72 ? 4.836 -13.836 -11.594 1 97.12 72 ARG A N 1
ATOM 548 C CA . ARG A 1 72 ? 4.039 -13.18 -10.57 1 97.12 72 ARG A CA 1
ATOM 549 C C . ARG A 1 72 ? 2.617 -13.727 -10.539 1 97.12 72 ARG A C 1
ATOM 551 O O . ARG A 1 72 ? 2.023 -13.883 -9.477 1 97.12 72 ARG A O 1
ATOM 558 N N . ALA A 1 73 ? 2.031 -13.945 -11.695 1 98.5 73 ALA A N 1
ATOM 559 C CA . ALA A 1 73 ? 0.686 -14.516 -11.781 1 98.5 73 ALA A CA 1
ATOM 560 C C . ALA A 1 73 ? 0.613 -15.859 -11.07 1 98.5 73 ALA A C 1
ATOM 562 O O . ALA A 1 73 ? -0.277 -16.094 -10.242 1 98.5 73 ALA A O 1
ATOM 563 N N . VAL A 1 74 ? 1.562 -16.656 -11.328 1 98.88 74 VAL A N 1
ATOM 564 C CA . VAL A 1 74 ? 1.586 -18 -10.75 1 98.88 74 VAL A CA 1
ATOM 565 C C . VAL A 1 74 ? 1.861 -17.922 -9.25 1 98.88 74 VAL A C 1
ATOM 567 O O . VAL A 1 74 ? 1.236 -18.625 -8.461 1 98.88 74 VAL A O 1
ATOM 570 N N . GLU A 1 75 ? 2.811 -17.062 -8.922 1 98.5 75 GLU A N 1
ATOM 571 C CA . GLU A 1 75 ? 3.121 -16.844 -7.516 1 98.5 75 GLU A CA 1
ATOM 572 C C . GLU A 1 75 ? 1.87 -16.469 -6.727 1 98.5 75 GLU A C 1
ATOM 574 O O . GLU A 1 75 ? 1.618 -17.016 -5.652 1 98.5 75 GLU A O 1
ATOM 579 N N . GLU A 1 76 ? 1.068 -15.555 -7.234 1 98.12 76 GLU A N 1
ATOM 580 C CA . GLU A 1 76 ? -0.149 -15.133 -6.547 1 98.12 76 GLU A CA 1
ATOM 581 C C . GLU A 1 76 ? -1.149 -16.281 -6.438 1 98.12 76 GLU A C 1
ATOM 583 O O . GLU A 1 76 ? -1.891 -16.375 -5.457 1 98.12 76 GLU A O 1
ATOM 588 N N . CYS A 1 77 ? -1.201 -17.141 -7.395 1 98.81 77 CYS A N 1
ATOM 589 C CA . CYS A 1 77 ? -2.066 -18.312 -7.324 1 98.81 77 CYS A CA 1
ATOM 590 C C . CYS A 1 77 ? -1.619 -19.25 -6.215 1 98.81 77 CYS A C 1
ATOM 592 O O . CYS A 1 77 ? -2.447 -19.781 -5.469 1 98.81 77 CYS A O 1
ATOM 594 N N . VAL A 1 78 ? -0.321 -19.484 -6.145 1 98.75 78 VAL A N 1
ATOM 595 C CA . VAL A 1 78 ? 0.22 -20.344 -5.109 1 98.75 78 VAL A CA 1
ATOM 596 C C . VAL A 1 78 ? -0.101 -19.781 -3.73 1 98.75 78 VAL A C 1
ATOM 598 O O . VAL A 1 78 ? -0.534 -20.5 -2.832 1 98.75 78 VAL A O 1
ATOM 601 N N . LYS A 1 79 ? 0.113 -18.5 -3.584 1 98.25 79 LYS A N 1
ATOM 602 C CA . LYS A 1 79 ? -0.221 -17.844 -2.326 1 98.25 79 LYS A CA 1
ATOM 603 C C . LYS A 1 79 ? -1.714 -17.953 -2.027 1 98.25 79 LYS A C 1
ATOM 605 O O . LYS A 1 79 ? -2.109 -18.156 -0.878 1 98.25 79 LYS A O 1
ATOM 610 N N . ALA A 1 80 ? -2.561 -17.781 -3.059 1 98.12 80 ALA A N 1
ATOM 611 C CA . ALA A 1 80 ? -4.004 -17.922 -2.889 1 98.12 80 ALA A CA 1
ATOM 612 C C . ALA A 1 80 ? -4.371 -19.328 -2.4 1 98.12 80 ALA A C 1
ATOM 614 O O . ALA A 1 80 ? -5.168 -19.469 -1.472 1 98.12 80 ALA A O 1
ATOM 615 N N . LEU A 1 81 ? -3.799 -20.266 -2.977 1 98.25 81 LEU A N 1
ATOM 616 C CA . LEU A 1 81 ? -4.062 -21.641 -2.57 1 98.25 81 LEU A CA 1
ATOM 617 C C . LEU A 1 81 ? -3.58 -21.891 -1.146 1 98.25 81 LEU A C 1
ATOM 619 O O . LEU A 1 81 ? -4.234 -22.609 -0.379 1 98.25 81 LEU A O 1
ATOM 623 N N . ALA A 1 82 ? -2.398 -21.328 -0.856 1 97.75 82 ALA A N 1
ATOM 624 C CA . ALA A 1 82 ? -1.867 -21.469 0.497 1 97.75 82 ALA A CA 1
ATOM 625 C C . ALA A 1 82 ? -2.848 -20.922 1.529 1 97.75 82 ALA A C 1
ATOM 627 O O . ALA A 1 82 ? -3.088 -21.547 2.562 1 97.75 82 ALA A O 1
ATOM 628 N N . GLU A 1 83 ? -3.432 -19.781 1.226 1 96.12 83 GLU A N 1
ATOM 629 C CA . GLU A 1 83 ? -4.422 -19.172 2.109 1 96.12 83 GLU A CA 1
ATOM 630 C C . GLU A 1 83 ? -5.672 -20.047 2.221 1 96.12 83 GLU A C 1
ATOM 632 O O . GLU A 1 83 ? -6.164 -20.297 3.324 1 96.12 83 GLU A O 1
ATOM 637 N N . GLU A 1 84 ? -6.172 -20.469 1.137 1 95.12 84 GLU A N 1
ATOM 638 C CA . GLU A 1 84 ? -7.43 -21.203 1.075 1 95.12 84 GLU A CA 1
ATOM 639 C C . GLU A 1 84 ? -7.309 -22.547 1.791 1 95.12 84 GLU A C 1
ATOM 641 O O . GLU A 1 84 ? -8.219 -22.953 2.514 1 95.12 84 GLU A O 1
ATOM 646 N N . LEU A 1 85 ? -6.191 -23.203 1.618 1 95.88 85 LEU A N 1
ATOM 647 C CA . LEU A 1 85 ? -6.035 -24.578 2.084 1 95.88 85 LEU A CA 1
ATOM 648 C C . LEU A 1 85 ? -5.387 -24.625 3.463 1 95.88 85 LEU A C 1
ATOM 650 O O . LEU A 1 85 ? -5.406 -25.656 4.137 1 95.88 85 LEU A O 1
ATOM 654 N N . GLY A 1 86 ? -4.859 -23.531 3.834 1 95.31 86 GLY A N 1
ATOM 655 C CA . GLY A 1 86 ? -4.164 -23.531 5.113 1 95.31 86 GLY A CA 1
ATOM 656 C C . GLY A 1 86 ? -2.992 -24.484 5.164 1 95.31 86 GLY A C 1
ATOM 657 O O . GLY A 1 86 ? -2.883 -25.297 6.09 1 95.31 86 GLY A O 1
ATOM 658 N N . VAL A 1 87 ? -2.119 -24.344 4.195 1 96.81 87 VAL A N 1
ATOM 659 C CA . VAL A 1 87 ? -0.995 -25.266 4.105 1 96.81 87 VAL A CA 1
ATOM 660 C C . VAL A 1 87 ? 0.012 -24.969 5.215 1 96.81 87 VAL A C 1
ATOM 662 O O . VAL A 1 87 ? -0.02 -23.891 5.816 1 96.81 87 VAL A O 1
ATOM 665 N N . GLU A 1 88 ? 0.933 -25.875 5.477 1 96.06 88 GLU A N 1
ATOM 666 C CA . GLU A 1 88 ? 1.927 -25.734 6.539 1 96.06 88 GLU A CA 1
ATOM 667 C C . GLU A 1 88 ? 2.895 -24.594 6.254 1 96.06 88 GLU A C 1
ATOM 669 O O . GLU A 1 88 ? 3.33 -23.906 7.176 1 96.06 88 GLU A O 1
ATOM 674 N N . ALA A 1 89 ? 3.25 -24.422 4.98 1 96.06 89 ALA A N 1
ATOM 675 C CA . ALA A 1 89 ? 4.184 -23.375 4.578 1 96.06 89 ALA A CA 1
ATOM 676 C C . ALA A 1 89 ? 3.68 -22 5.016 1 96.06 89 ALA A C 1
ATOM 678 O O . ALA A 1 89 ? 4.477 -21.109 5.34 1 96.06 89 ALA A O 1
ATOM 679 N N . LEU A 1 90 ? 2.396 -21.797 5.027 1 94.44 90 LEU A N 1
ATOM 680 C CA . LEU A 1 90 ? 1.809 -20.531 5.418 1 94.44 90 LEU A CA 1
ATOM 681 C C . LEU A 1 90 ? 2.154 -20.188 6.863 1 94.44 90 LEU A C 1
ATOM 683 O O . LEU A 1 90 ? 2.375 -19.016 7.195 1 94.44 90 LEU A O 1
ATOM 687 N N . GLY A 1 91 ? 2.113 -21.266 7.727 1 93.06 91 GLY A N 1
ATOM 688 C CA . GLY A 1 91 ? 2.529 -21.047 9.102 1 93.06 91 GLY A CA 1
ATOM 689 C C . GLY A 1 91 ? 3.939 -20.5 9.227 1 93.06 91 GLY A C 1
ATOM 690 O O . GLY A 1 91 ? 4.195 -19.609 10.031 1 93.06 91 GLY A O 1
ATOM 691 N N . GLU A 1 92 ? 4.832 -21.047 8.422 1 93.75 92 GLU A N 1
ATOM 692 C CA . GLU A 1 92 ? 6.219 -20.594 8.406 1 93.75 92 GLU A CA 1
ATOM 693 C C . GLU A 1 92 ? 6.316 -19.156 7.898 1 93.75 92 GLU A C 1
ATOM 695 O O . GLU A 1 92 ? 7.105 -18.359 8.414 1 93.75 92 GLU A O 1
ATOM 700 N N . VAL A 1 93 ? 5.562 -18.828 6.922 1 92.44 93 VAL A N 1
ATOM 701 C CA . VAL A 1 93 ? 5.543 -17.484 6.355 1 92.44 93 VAL A CA 1
ATOM 702 C C . VAL A 1 93 ? 5.078 -16.484 7.418 1 92.44 93 VAL A C 1
ATOM 704 O O . VAL A 1 93 ? 5.641 -15.391 7.535 1 92.44 93 VAL A O 1
ATOM 707 N N . ARG A 1 94 ? 4.07 -16.859 8.164 1 87.88 94 ARG A N 1
ATOM 708 C CA . ARG A 1 94 ? 3.547 -15.992 9.211 1 87.88 94 ARG A CA 1
ATOM 709 C C . ARG A 1 94 ? 4.578 -15.781 10.312 1 87.88 94 ARG A C 1
ATOM 711 O O . ARG A 1 94 ? 4.695 -14.68 10.859 1 87.88 94 ARG A O 1
ATOM 718 N N . ARG A 1 95 ? 5.34 -16.781 10.57 1 89.12 95 ARG A N 1
ATOM 719 C CA . ARG A 1 95 ? 6.391 -16.688 11.578 1 89.12 95 ARG A CA 1
ATOM 720 C C . ARG A 1 95 ? 7.543 -15.82 11.086 1 89.12 95 ARG A C 1
ATOM 722 O O . ARG A 1 95 ? 8.055 -14.969 11.828 1 89.12 95 ARG A O 1
ATOM 729 N N . ARG A 1 96 ? 7.922 -16.016 9.844 1 86.12 96 ARG A N 1
ATOM 730 C CA . ARG A 1 96 ? 9.078 -15.336 9.281 1 86.12 96 ARG A CA 1
ATOM 731 C C . ARG A 1 96 ? 8.703 -13.938 8.789 1 86.12 96 ARG A C 1
ATOM 733 O O . ARG A 1 96 ? 9.578 -13.078 8.633 1 86.12 96 ARG A O 1
ATOM 740 N N . GLY A 1 97 ? 7.387 -13.797 8.438 1 80.25 97 GLY A N 1
ATOM 741 C CA . GLY A 1 97 ? 6.906 -12.5 7.98 1 80.25 97 GLY A CA 1
ATOM 742 C C . GLY A 1 97 ? 7.133 -12.273 6.5 1 80.25 97 GLY A C 1
ATOM 743 O O . GLY A 1 97 ? 7.012 -11.141 6.016 1 80.25 97 GLY A O 1
ATOM 744 N N . ARG A 1 98 ? 7.602 -13.32 5.84 1 85.62 98 ARG A N 1
ATOM 745 C CA . ARG A 1 98 ? 7.867 -13.117 4.422 1 85.62 98 ARG A CA 1
ATOM 746 C C . ARG A 1 98 ? 7.824 -14.438 3.66 1 85.62 98 ARG A C 1
ATOM 748 O O . ARG A 1 98 ? 8.078 -15.5 4.234 1 85.62 98 ARG A O 1
ATOM 755 N N . TRP A 1 99 ? 7.523 -14.281 2.363 1 92.12 99 TRP A N 1
ATOM 756 C CA . TRP A 1 99 ? 7.656 -15.391 1.419 1 92.12 99 TRP A CA 1
ATOM 757 C C . TRP A 1 99 ? 9.062 -15.438 0.827 1 92.12 99 TRP A C 1
ATOM 759 O O . TRP A 1 99 ? 9.719 -14.398 0.694 1 92.12 99 TRP A O 1
ATOM 769 N N . ASP A 1 100 ? 9.586 -16.531 0.543 1 92.31 100 ASP A N 1
ATOM 770 C CA . ASP A 1 100 ? 10.727 -16.719 -0.351 1 92.31 100 ASP A CA 1
ATOM 771 C C . ASP A 1 100 ? 10.5 -17.891 -1.302 1 92.31 100 ASP A C 1
ATOM 773 O O . ASP A 1 100 ? 9.453 -18.547 -1.255 1 92.31 100 ASP A O 1
ATOM 777 N N . THR A 1 101 ? 11.367 -18.078 -2.199 1 94.5 101 THR A N 1
ATOM 778 C CA . THR A 1 101 ? 11.211 -19.062 -3.262 1 94.5 101 THR A CA 1
ATOM 779 C C . THR A 1 101 ? 11.039 -20.469 -2.68 1 94.5 101 THR A C 1
ATOM 781 O O . THR A 1 101 ? 10.297 -21.281 -3.221 1 94.5 101 THR A O 1
ATOM 784 N N . TRP A 1 102 ? 11.719 -20.734 -1.64 1 95.81 102 TRP A N 1
ATOM 785 C CA . TRP A 1 102 ? 11.625 -22.047 -1.004 1 95.81 102 TRP A CA 1
ATOM 786 C C . TRP A 1 102 ? 10.227 -22.281 -0.451 1 95.81 102 TRP A C 1
ATOM 788 O O . TRP A 1 102 ? 9.625 -23.344 -0.694 1 95.81 102 TRP A O 1
ATOM 798 N N . LEU A 1 103 ? 9.695 -21.391 0.295 1 97.06 103 LEU A N 1
ATOM 799 C CA . LEU A 1 103 ? 8.375 -21.5 0.895 1 97.06 103 LEU A CA 1
ATOM 800 C C . LEU A 1 103 ? 7.293 -21.531 -0.179 1 97.06 103 LEU A C 1
ATOM 802 O O . LEU A 1 103 ? 6.277 -22.219 -0.028 1 97.06 103 LEU A O 1
ATOM 806 N N . LEU A 1 104 ? 7.535 -20.812 -1.233 1 98.12 104 LEU A N 1
ATOM 807 C CA . LEU A 1 104 ? 6.605 -20.859 -2.355 1 98.12 104 LEU A CA 1
ATOM 808 C C . LEU A 1 104 ? 6.574 -22.25 -2.98 1 98.12 104 LEU A C 1
ATOM 810 O O . LEU A 1 104 ? 5.5 -22.797 -3.252 1 98.12 104 LEU A O 1
ATOM 814 N N . GLY A 1 105 ? 7.754 -22.828 -3.221 1 98.38 105 GLY A N 1
ATOM 815 C CA . GLY A 1 105 ? 7.82 -24.188 -3.74 1 98.38 105 GLY A CA 1
ATOM 816 C C . GLY A 1 105 ? 7.16 -25.203 -2.832 1 98.38 105 GLY A C 1
ATOM 817 O O . GLY A 1 105 ? 6.441 -26.078 -3.301 1 98.38 105 GLY A O 1
ATOM 818 N N . ARG A 1 106 ? 7.379 -25.031 -1.565 1 98.31 106 ARG A N 1
ATOM 819 C CA . ARG A 1 106 ? 6.762 -25.922 -0.587 1 98.31 106 ARG A CA 1
ATOM 820 C C . ARG A 1 106 ? 5.242 -25.781 -0.6 1 98.31 106 ARG A C 1
ATOM 822 O O . ARG A 1 106 ? 4.52 -26.781 -0.56 1 98.31 106 ARG A O 1
ATOM 829 N N . ALA A 1 107 ? 4.762 -24.547 -0.618 1 98.62 107 ALA A N 1
ATOM 830 C CA . ALA A 1 107 ? 3.326 -24.297 -0.666 1 98.62 107 ALA A CA 1
ATOM 831 C C . ALA A 1 107 ? 2.699 -24.922 -1.906 1 98.62 107 ALA A C 1
ATOM 833 O O . ALA A 1 107 ? 1.616 -25.516 -1.833 1 98.62 107 ALA A O 1
ATOM 834 N N . ALA A 1 108 ? 3.375 -24.781 -3.027 1 98.81 108 ALA A N 1
ATOM 835 C CA . ALA A 1 108 ? 2.875 -25.359 -4.266 1 98.81 108 ALA A CA 1
ATOM 836 C C . ALA A 1 108 ? 2.785 -26.875 -4.156 1 98.81 108 ALA A C 1
ATOM 838 O O . ALA A 1 108 ? 1.796 -27.484 -4.582 1 98.81 108 ALA A O 1
ATOM 839 N N . ARG A 1 109 ? 3.791 -27.453 -3.611 1 98.69 109 ARG A N 1
ATOM 840 C CA . ARG A 1 109 ? 3.805 -28.906 -3.436 1 98.69 109 ARG A CA 1
ATOM 841 C C . ARG A 1 109 ? 2.686 -29.344 -2.5 1 98.69 109 ARG A C 1
ATOM 843 O O . ARG A 1 109 ? 1.957 -30.297 -2.803 1 98.69 109 ARG A O 1
ATOM 850 N N . GLU A 1 110 ? 2.564 -28.719 -1.342 1 98.69 110 GLU A N 1
ATOM 851 C CA . GLU A 1 110 ? 1.528 -29.062 -0.371 1 98.69 110 GLU A CA 1
ATOM 852 C C . GLU A 1 110 ? 0.135 -28.891 -0.971 1 98.69 110 GLU A C 1
ATOM 854 O O . GLU A 1 110 ? -0.746 -29.719 -0.745 1 98.69 110 GLU A O 1
ATOM 859 N N . ALA A 1 111 ? -0.059 -27.797 -1.698 1 98.5 111 ALA A N 1
ATOM 860 C CA . ALA A 1 111 ? -1.348 -27.562 -2.346 1 98.5 111 ALA A CA 1
ATOM 861 C C . ALA A 1 111 ? -1.659 -28.672 -3.355 1 98.5 111 ALA A C 1
ATOM 863 O O . ALA A 1 111 ? -2.781 -29.172 -3.402 1 98.5 111 ALA A O 1
ATOM 864 N N . ALA A 1 112 ? -0.666 -28.984 -4.164 1 98.62 112 ALA A N 1
ATOM 865 C CA . ALA A 1 112 ? -0.836 -30.062 -5.145 1 98.62 112 ALA A CA 1
ATOM 866 C C . ALA A 1 112 ? -1.255 -31.359 -4.473 1 98.62 112 ALA A C 1
ATOM 868 O O . ALA A 1 112 ? -2.156 -32.062 -4.953 1 98.62 112 ALA A O 1
ATOM 869 N N . GLU A 1 113 ? -0.602 -31.656 -3.406 1 98.5 113 GLU A N 1
ATOM 870 C CA . GLU A 1 113 ? -0.89 -32.875 -2.662 1 98.5 113 GLU A CA 1
ATOM 871 C C . GLU A 1 113 ? -2.309 -32.844 -2.1 1 98.5 113 GLU A C 1
ATOM 873 O O . GLU A 1 113 ? -3.051 -33.844 -2.246 1 98.5 113 GLU A O 1
ATOM 878 N N . ARG A 1 114 ? -2.727 -31.828 -1.483 1 97.75 114 ARG A N 1
ATOM 879 C CA . ARG A 1 114 ? -4.039 -31.703 -0.859 1 97.75 114 ARG A CA 1
ATOM 880 C C . ARG A 1 114 ? -5.148 -31.766 -1.902 1 97.75 114 ARG A C 1
ATOM 882 O O . ARG A 1 114 ? -6.234 -32.281 -1.633 1 97.75 114 ARG A O 1
ATOM 889 N N . LEU A 1 115 ? -4.832 -31.266 -3.012 1 97.88 115 LEU A N 1
ATOM 890 C CA . LEU A 1 115 ? -5.848 -31.172 -4.055 1 97.88 115 LEU A CA 1
ATOM 891 C C . LEU A 1 115 ? -5.816 -32.406 -4.957 1 97.88 115 LEU A C 1
ATOM 893 O O . LEU A 1 115 ? -6.746 -32.625 -5.734 1 97.88 115 LEU A O 1
ATOM 897 N N . GLY A 1 116 ? -4.785 -33.156 -4.871 1 97.88 116 GLY A N 1
ATOM 898 C CA . GLY A 1 116 ? -4.605 -34.25 -5.812 1 97.88 116 GLY A CA 1
ATOM 899 C C . GLY A 1 116 ? -4.402 -33.781 -7.242 1 97.88 116 GLY A C 1
ATOM 900 O O . GLY A 1 116 ? -4.91 -34.406 -8.18 1 97.88 116 GLY A O 1
ATOM 901 N N . GLU A 1 117 ? -3.875 -32.594 -7.43 1 98.31 117 GLU A N 1
ATOM 902 C CA . GLU A 1 117 ? -3.664 -31.984 -8.734 1 98.31 117 GLU A CA 1
ATOM 903 C C . GLU A 1 117 ? -2.211 -31.562 -8.914 1 98.31 117 GLU A C 1
ATOM 905 O O . GLU A 1 117 ? -1.841 -30.438 -8.57 1 98.31 117 GLU A O 1
ATOM 910 N N . ASP A 1 118 ? -1.411 -32.406 -9.516 1 98.38 118 ASP A N 1
ATOM 911 C CA . ASP A 1 118 ? 0.029 -32.219 -9.648 1 98.38 118 ASP A CA 1
ATOM 912 C C . ASP A 1 118 ? 0.34 -31 -10.531 1 98.38 118 ASP A C 1
ATOM 914 O O . ASP A 1 118 ? 1.427 -30.422 -10.453 1 98.38 118 ASP A O 1
ATOM 918 N N . ARG A 1 119 ? -0.562 -30.594 -11.375 1 98.69 119 ARG A N 1
ATOM 919 C CA . ARG A 1 119 ? -0.342 -29.469 -12.281 1 98.69 119 ARG A CA 1
ATOM 920 C C . ARG A 1 119 ? -0.059 -28.188 -11.5 1 98.69 119 ARG A C 1
ATOM 922 O O . ARG A 1 119 ? 0.575 -27.266 -12.023 1 98.69 119 ARG A O 1
ATOM 929 N N . VAL A 1 120 ? -0.474 -28.188 -10.242 1 98.75 120 VAL A N 1
ATOM 930 C CA . VAL A 1 120 ? -0.211 -27.016 -9.414 1 98.75 120 VAL A CA 1
ATOM 931 C C . VAL A 1 120 ? 1.292 -26.875 -9.188 1 98.75 120 VAL A C 1
ATOM 933 O O . VAL A 1 120 ? 1.862 -25.812 -9.414 1 98.75 120 VAL A O 1
ATOM 936 N N . ARG A 1 121 ? 1.916 -27.922 -8.758 1 98.56 121 ARG A N 1
ATOM 937 C CA . ARG A 1 121 ? 3.355 -27.906 -8.516 1 98.56 121 ARG A CA 1
ATOM 938 C C . ARG A 1 121 ? 4.129 -27.703 -9.812 1 98.56 121 ARG A C 1
ATOM 940 O O . ARG A 1 121 ? 5.145 -27.016 -9.828 1 98.56 121 ARG A O 1
ATOM 947 N N . LEU A 1 122 ? 3.67 -28.25 -10.852 1 98.75 122 LEU A N 1
ATOM 948 C CA . LEU A 1 122 ? 4.336 -28.125 -12.141 1 98.75 122 LEU A CA 1
ATOM 949 C C . LEU A 1 122 ? 4.242 -26.688 -12.664 1 98.75 122 LEU A C 1
ATOM 951 O O . LEU A 1 122 ? 5.191 -26.188 -13.273 1 98.75 122 LEU A O 1
ATOM 955 N N . ALA A 1 123 ? 3.074 -26.094 -12.492 1 98.81 123 ALA A N 1
ATOM 956 C CA . ALA A 1 123 ? 2.91 -24.703 -12.883 1 98.81 123 ALA A CA 1
ATOM 957 C C . ALA A 1 123 ? 3.908 -23.812 -12.156 1 98.81 123 ALA A C 1
ATOM 959 O O . ALA A 1 123 ? 4.516 -22.922 -12.766 1 98.81 123 ALA A O 1
ATOM 960 N N . TRP A 1 124 ? 4.148 -24.016 -10.883 1 98.75 124 TRP A N 1
ATOM 961 C CA . TRP A 1 124 ? 5.129 -23.25 -10.109 1 98.75 124 TRP A CA 1
ATOM 962 C C . TRP A 1 124 ? 6.535 -23.469 -10.656 1 98.75 124 TRP A C 1
ATOM 964 O O . TRP A 1 124 ? 7.27 -22.5 -10.875 1 98.75 124 TRP A O 1
ATOM 974 N N . LYS A 1 125 ? 6.867 -24.688 -10.93 1 98.56 125 LYS A N 1
ATOM 975 C CA . LYS A 1 125 ? 8.211 -24.984 -11.414 1 98.56 125 LYS A CA 1
ATOM 976 C C . LYS A 1 125 ? 8.477 -24.328 -12.766 1 98.56 125 LYS A C 1
ATOM 978 O O . LYS A 1 125 ? 9.562 -23.812 -13.008 1 98.56 125 LYS A O 1
ATOM 983 N N . ASP A 1 126 ? 7.484 -24.484 -13.594 1 98.75 126 ASP A N 1
ATOM 984 C CA . ASP A 1 126 ? 7.609 -23.891 -14.922 1 98.75 126 ASP A CA 1
ATOM 985 C C . ASP A 1 126 ? 7.773 -22.375 -14.828 1 98.75 126 ASP A C 1
ATOM 987 O O . ASP A 1 126 ? 8.656 -21.797 -15.477 1 98.75 126 ASP A O 1
ATOM 991 N N . ALA A 1 127 ? 6.93 -21.719 -14.031 1 98.75 127 ALA A N 1
ATOM 992 C CA . ALA A 1 127 ? 6.988 -20.266 -13.859 1 98.75 127 ALA A CA 1
ATOM 993 C C . ALA A 1 127 ? 8.312 -19.844 -13.234 1 98.75 127 ALA A C 1
ATOM 995 O O . ALA A 1 127 ? 8.875 -18.797 -13.602 1 98.75 127 ALA A O 1
ATOM 996 N N . TYR A 1 128 ? 8.828 -20.562 -12.312 1 98.31 128 TYR A N 1
ATOM 997 C CA . TYR A 1 128 ? 10.102 -20.25 -11.672 1 98.31 128 TYR A CA 1
ATOM 998 C C . TYR A 1 128 ? 11.25 -20.328 -12.68 1 98.31 128 TYR A C 1
ATOM 1000 O O . TYR A 1 128 ? 12.164 -19.5 -12.664 1 98.31 128 TYR A O 1
ATOM 1008 N N . ASP A 1 129 ? 11.203 -21.375 -13.492 1 98.12 129 ASP A N 1
ATOM 1009 C CA . ASP A 1 129 ? 12.188 -21.5 -14.562 1 98.12 129 ASP A CA 1
ATOM 1010 C C . ASP A 1 129 ? 12.172 -20.281 -15.469 1 98.12 129 ASP A C 1
ATOM 1012 O O . ASP A 1 129 ? 13.227 -19.719 -15.789 1 98.12 129 ASP A O 1
ATOM 1016 N N . ILE A 1 130 ? 11.016 -19.891 -15.836 1 98.56 130 ILE A N 1
ATOM 1017 C CA . ILE A 1 130 ? 10.836 -18.719 -16.688 1 98.56 130 ILE A CA 1
ATOM 1018 C C . ILE A 1 130 ? 11.383 -17.484 -15.969 1 98.56 130 ILE A C 1
ATOM 1020 O O . ILE A 1 130 ? 11.992 -16.609 -16.594 1 98.56 130 ILE A O 1
ATOM 1024 N N . HIS A 1 131 ? 11.148 -17.344 -14.648 1 97.88 131 HIS A N 1
ATOM 1025 C CA . HIS A 1 131 ? 11.609 -16.219 -13.859 1 97.88 131 HIS A CA 1
ATOM 1026 C C . HIS A 1 131 ? 13.133 -16.141 -13.828 1 97.88 131 HIS A C 1
ATOM 1028 O O . HIS A 1 131 ? 13.719 -15.07 -14.008 1 97.88 131 HIS A O 1
ATOM 1034 N N . VAL A 1 132 ? 13.797 -17.219 -13.641 1 97.19 132 VAL A N 1
ATOM 1035 C CA . VAL A 1 132 ? 15.25 -17.266 -13.516 1 97.19 132 VAL A CA 1
ATOM 1036 C C . VAL A 1 132 ? 15.891 -16.953 -14.867 1 97.19 132 VAL A C 1
ATOM 1038 O O . VAL A 1 132 ? 16.656 -16 -14.992 1 97.19 132 VAL A O 1
ATOM 1041 N N . TRP A 1 133 ? 15.445 -17.672 -15.789 1 97.06 133 TRP A N 1
ATOM 1042 C CA . TRP A 1 133 ? 16.156 -17.641 -17.062 1 97.06 133 TRP A CA 1
ATOM 1043 C C . TRP A 1 133 ? 15.617 -16.516 -17.938 1 97.06 133 TRP A C 1
ATOM 1045 O O . TRP A 1 133 ? 16.359 -15.961 -18.766 1 97.06 133 TRP A O 1
ATOM 1055 N N . GLY A 1 134 ? 14.383 -16.188 -17.859 1 96.56 134 GLY A N 1
ATOM 1056 C CA . GLY A 1 134 ? 13.789 -15.156 -18.688 1 96.56 134 GLY A CA 1
ATOM 1057 C C . GLY A 1 134 ? 13.906 -13.766 -18.094 1 96.56 134 GLY A C 1
ATOM 1058 O O . GLY A 1 134 ? 14.141 -12.789 -18.812 1 96.56 134 GLY A O 1
ATOM 1059 N N . PHE A 1 135 ? 13.766 -13.609 -16.859 1 94.44 135 PHE A N 1
ATOM 1060 C CA . PHE A 1 135 ? 13.797 -12.305 -16.219 1 94.44 135 PHE A CA 1
ATOM 1061 C C . PHE A 1 135 ? 15.18 -12.008 -15.656 1 94.44 135 PHE A C 1
ATOM 1063 O O . PHE A 1 135 ? 15.789 -10.992 -15.992 1 94.44 135 PHE A O 1
ATOM 1070 N N . HIS A 1 136 ? 15.75 -12.805 -14.805 1 95.25 136 HIS A N 1
ATOM 1071 C CA . HIS A 1 136 ? 17.016 -12.516 -14.133 1 95.25 136 HIS A CA 1
ATOM 1072 C C . HIS A 1 136 ? 18.188 -12.633 -15.086 1 95.25 136 HIS A C 1
ATOM 1074 O O . HIS A 1 136 ? 19.062 -11.758 -15.117 1 95.25 136 HIS A O 1
ATOM 1080 N N . GLU A 1 137 ? 18.188 -13.789 -15.938 1 96.44 137 GLU A N 1
ATOM 1081 C CA . GLU A 1 137 ? 19.312 -14.031 -16.828 1 96.44 137 GLU A CA 1
ATOM 1082 C C . GLU A 1 137 ? 19.062 -13.438 -18.219 1 96.44 137 GLU A C 1
ATOM 1084 O O . GLU A 1 137 ? 20 -13.273 -19 1 96.44 137 GLU A O 1
ATOM 1089 N N . ALA A 1 138 ? 17.797 -13.188 -18.469 1 96.62 138 ALA A N 1
ATOM 1090 C CA . ALA A 1 138 ? 17.375 -12.609 -19.734 1 96.62 138 ALA A CA 1
ATOM 1091 C C . ALA A 1 138 ? 17.844 -13.453 -20.922 1 96.62 138 ALA A C 1
ATOM 1093 O O . ALA A 1 138 ? 18.312 -12.922 -21.922 1 96.62 138 ALA A O 1
ATOM 1094 N N . LYS A 1 139 ? 17.75 -14.781 -20.766 1 96.81 139 LYS A N 1
ATOM 1095 C CA . LYS A 1 139 ? 18.25 -15.688 -21.797 1 96.81 139 LYS A CA 1
ATOM 1096 C C . LYS A 1 139 ? 17.094 -16.281 -22.609 1 96.81 139 LYS A C 1
ATOM 1098 O O . LYS A 1 139 ? 17.297 -16.781 -23.719 1 96.81 139 LYS A O 1
ATOM 1103 N N . TYR A 1 140 ? 15.906 -16.359 -22.031 1 97.31 140 TYR A N 1
ATOM 1104 C CA . TYR A 1 140 ? 14.727 -16.859 -22.734 1 97.31 140 TYR A CA 1
ATOM 1105 C C . TYR A 1 140 ? 14.109 -15.781 -23.609 1 97.31 140 TYR A C 1
ATOM 1107 O O . TYR A 1 140 ? 14.227 -14.594 -23.312 1 97.31 140 TYR A O 1
ATOM 1115 N N . ASP A 1 141 ? 13.562 -16.156 -24.703 1 97.25 141 ASP A N 1
ATOM 1116 C CA . ASP A 1 141 ? 12.844 -15.219 -25.562 1 97.25 141 ASP A CA 1
ATOM 1117 C C . ASP A 1 141 ? 11.328 -15.414 -25.438 1 97.25 141 ASP A C 1
ATOM 1119 O O . ASP A 1 141 ? 10.859 -16.125 -24.547 1 97.25 141 ASP A O 1
ATOM 1123 N N . VAL A 1 142 ? 10.602 -14.688 -26.188 1 97.56 142 VAL A N 1
ATOM 1124 C CA . VAL A 1 142 ? 9.156 -14.648 -26.016 1 97.56 142 VAL A CA 1
ATOM 1125 C C . VAL A 1 142 ? 8.555 -16.016 -26.328 1 97.56 142 VAL A C 1
ATOM 1127 O O . VAL A 1 142 ? 7.5 -16.375 -25.812 1 97.56 142 VAL A O 1
ATOM 1130 N N . ARG A 1 143 ? 9.164 -16.781 -27.125 1 97.88 143 ARG A N 1
ATOM 1131 C CA . ARG A 1 143 ? 8.656 -18.125 -27.422 1 97.88 143 ARG A CA 1
ATOM 1132 C C . ARG A 1 143 ? 8.672 -19 -26.188 1 97.88 143 ARG A C 1
ATOM 1134 O O . ARG A 1 143 ? 7.781 -19.828 -26 1 97.88 143 ARG A O 1
ATOM 1141 N N . ASP A 1 144 ? 9.703 -18.844 -25.422 1 98 144 ASP A N 1
ATOM 1142 C CA . ASP A 1 144 ? 9.789 -19.594 -24.156 1 98 144 ASP A CA 1
ATOM 1143 C C . ASP A 1 144 ? 8.633 -19.234 -23.234 1 98 144 ASP A C 1
ATOM 1145 O O . ASP A 1 144 ? 8.031 -20.109 -22.609 1 98 144 ASP A O 1
ATOM 1149 N N . VAL A 1 145 ? 8.328 -17.953 -23.141 1 98.56 145 VAL A N 1
ATOM 1150 C CA . VAL A 1 145 ? 7.246 -17.5 -22.281 1 98.56 145 VAL A CA 1
ATOM 1151 C C . VAL A 1 145 ? 5.906 -18 -22.828 1 98.56 145 VAL A C 1
ATOM 1153 O O . VAL A 1 145 ? 5.043 -18.438 -22.062 1 98.56 145 VAL A O 1
ATOM 1156 N N . LYS A 1 146 ? 5.75 -17.938 -24.125 1 98.19 146 LYS A N 1
ATOM 1157 C CA . LYS A 1 146 ? 4.527 -18.406 -24.781 1 98.19 146 LYS A CA 1
ATOM 1158 C C . LYS A 1 146 ? 4.258 -19.875 -24.469 1 98.19 146 LYS A C 1
ATOM 1160 O O . LYS A 1 146 ? 3.105 -20.266 -24.281 1 98.19 146 LYS A O 1
ATOM 1165 N N . ALA A 1 147 ? 5.246 -20.641 -24.453 1 98.31 147 ALA A N 1
ATOM 1166 C CA . ALA A 1 147 ? 5.113 -22.062 -24.188 1 98.31 147 ALA A CA 1
ATOM 1167 C C . ALA A 1 147 ? 4.641 -22.312 -22.766 1 98.31 147 ALA A C 1
ATOM 1169 O O . ALA A 1 147 ? 4.016 -23.344 -22.484 1 98.31 147 ALA A O 1
ATOM 1170 N N . ALA A 1 148 ? 4.945 -21.391 -21.875 1 98.56 148 ALA A N 1
ATOM 1171 C CA . ALA A 1 148 ? 4.602 -21.562 -20.469 1 98.56 148 ALA A CA 1
ATOM 1172 C C . ALA A 1 148 ? 3.205 -21.016 -20.172 1 98.56 148 ALA A C 1
ATOM 1174 O O . ALA A 1 148 ? 2.625 -21.328 -19.125 1 98.56 148 ALA A O 1
ATOM 1175 N N . LEU A 1 149 ? 2.631 -20.188 -21.047 1 98.75 149 LEU A N 1
ATOM 1176 C CA . LEU A 1 149 ? 1.392 -19.453 -20.812 1 98.75 149 LEU A CA 1
ATOM 1177 C C . LEU A 1 149 ? 0.225 -20.422 -20.594 1 98.75 149 LEU A C 1
ATOM 1179 O O . LEU A 1 149 ? -0.61 -20.203 -19.719 1 98.75 149 LEU A O 1
ATOM 1183 N N . PRO A 1 150 ? 0.099 -21.484 -21.344 1 98.69 150 PRO A N 1
ATOM 1184 C CA . PRO A 1 150 ? -1.078 -22.344 -21.188 1 98.69 150 PRO A CA 1
ATOM 1185 C C . PRO A 1 150 ? -1.21 -22.922 -19.781 1 98.69 150 PRO A C 1
ATOM 1187 O O . PRO A 1 150 ? -2.307 -22.922 -19.219 1 98.69 150 PRO A O 1
ATOM 1190 N N . LEU A 1 151 ? -0.137 -23.375 -19.203 1 98.81 151 LEU A N 1
ATOM 1191 C CA . LEU A 1 151 ? -0.184 -23.938 -17.844 1 98.81 151 LEU A CA 1
ATOM 1192 C C . LEU A 1 151 ? -0.473 -22.844 -16.828 1 98.81 151 LEU A C 1
ATOM 1194 O O . LEU A 1 151 ? -1.225 -23.062 -15.867 1 98.81 151 LEU A O 1
ATOM 1198 N N . ALA A 1 152 ? 0.158 -21.719 -16.984 1 98.88 152 ALA A N 1
ATOM 1199 C CA . ALA A 1 152 ? -0.126 -20.578 -16.109 1 98.88 152 ALA A CA 1
ATOM 1200 C C . ALA A 1 152 ? -1.597 -20.188 -16.188 1 98.88 152 ALA A C 1
ATOM 1202 O O . ALA A 1 152 ? -2.236 -19.938 -15.172 1 98.88 152 ALA A O 1
ATOM 1203 N N . ARG A 1 153 ? -2.15 -20.125 -17.422 1 98.81 153 ARG A N 1
ATOM 1204 C CA . ARG A 1 153 ? -3.561 -19.812 -17.625 1 98.81 153 ARG A CA 1
ATOM 1205 C C . ARG A 1 153 ? -4.457 -20.828 -16.922 1 98.81 153 ARG A C 1
ATOM 1207 O O . ARG A 1 153 ? -5.438 -20.438 -16.266 1 98.81 153 ARG A O 1
ATOM 1214 N N . TRP A 1 154 ? -4.125 -21.969 -17.109 1 98.81 154 TRP A N 1
ATOM 1215 C CA . TRP A 1 154 ? -4.902 -23.016 -16.453 1 98.81 154 TRP A CA 1
ATOM 1216 C C . TRP A 1 154 ? -4.926 -22.797 -14.945 1 98.81 154 TRP A C 1
ATOM 1218 O O . TRP A 1 154 ? -5.984 -22.875 -14.312 1 98.81 154 TRP A O 1
ATOM 1228 N N . LEU A 1 155 ? -3.748 -22.609 -14.32 1 98.88 155 LEU A N 1
ATOM 1229 C CA . LEU A 1 155 ? -3.672 -22.453 -12.867 1 98.88 155 LEU A CA 1
ATOM 1230 C C . LEU A 1 155 ? -4.527 -21.281 -12.398 1 98.88 155 LEU A C 1
ATOM 1232 O O . LEU A 1 155 ? -5.25 -21.391 -11.406 1 98.88 155 LEU A O 1
ATOM 1236 N N . VAL A 1 156 ? -4.391 -20.109 -13.102 1 98.81 156 VAL A N 1
ATOM 1237 C CA . VAL A 1 156 ? -5.16 -18.938 -12.719 1 98.81 156 VAL A CA 1
ATOM 1238 C C . VAL A 1 156 ? -6.652 -19.266 -12.758 1 98.81 156 VAL A C 1
ATOM 1240 O O . VAL A 1 156 ? -7.387 -18.953 -11.82 1 98.81 156 VAL A O 1
ATOM 1243 N N . GLU A 1 157 ? -7.094 -19.922 -13.812 1 98.44 157 GLU A N 1
ATOM 1244 C CA . GLU A 1 157 ? -8.5 -20.281 -13.938 1 98.44 157 GLU A CA 1
ATOM 1245 C C . GLU A 1 157 ? -8.898 -21.312 -12.875 1 98.44 157 GLU A C 1
ATOM 1247 O O . GLU A 1 157 ? -10 -21.234 -12.32 1 98.44 157 GLU A O 1
ATOM 1252 N N . PHE A 1 158 ? -8.109 -22.25 -12.672 1 98.38 158 PHE A N 1
ATOM 1253 C CA . PHE A 1 158 ? -8.344 -23.297 -11.688 1 98.38 158 PHE A CA 1
ATOM 1254 C C . PHE A 1 158 ? -8.539 -22.688 -10.297 1 98.38 158 PHE A C 1
ATOM 1256 O O . PHE A 1 158 ? -9.508 -23 -9.609 1 98.38 158 PHE A O 1
ATOM 1263 N N . VAL A 1 159 ? -7.625 -21.828 -9.883 1 98.31 159 VAL A N 1
ATOM 1264 C CA . VAL A 1 159 ? -7.684 -21.219 -8.562 1 98.31 159 VAL A CA 1
ATOM 1265 C C . VAL A 1 159 ? -8.891 -20.281 -8.484 1 98.31 159 VAL A C 1
ATOM 1267 O O . VAL A 1 159 ? -9.578 -20.234 -7.461 1 98.31 159 VAL A O 1
ATOM 1270 N N . LYS A 1 160 ? -9.07 -19.531 -9.555 1 97.38 160 LYS A N 1
ATOM 1271 C CA . LYS A 1 160 ? -10.234 -18.641 -9.625 1 97.38 160 LYS A CA 1
ATOM 1272 C C . LYS A 1 160 ? -11.523 -19.422 -9.383 1 97.38 160 LYS A C 1
ATOM 1274 O O . LYS A 1 160 ? -12.383 -18.984 -8.609 1 97.38 160 LYS A O 1
ATOM 1279 N N . SER A 1 161 ? -11.664 -20.516 -10.016 1 96.12 161 SER A N 1
ATOM 1280 C CA . SER A 1 161 ? -12.875 -21.328 -9.906 1 96.12 161 SER A CA 1
ATOM 1281 C C . SER A 1 161 ? -13.039 -21.875 -8.492 1 96.12 161 SER A C 1
ATOM 1283 O O . SER A 1 161 ? -14.164 -22.016 -8 1 96.12 161 SER A O 1
ATOM 1285 N N . ARG A 1 162 ? -12.016 -22.141 -7.902 1 92.88 162 ARG A N 1
ATOM 1286 C CA . ARG A 1 162 ? -12.047 -22.703 -6.551 1 92.88 162 ARG A CA 1
ATOM 1287 C C . ARG A 1 162 ? -12.469 -21.641 -5.535 1 92.88 162 ARG A C 1
ATOM 1289 O O . ARG A 1 162 ? -13.219 -21.922 -4.602 1 92.88 162 ARG A O 1
ATOM 1296 N N . VAL A 1 163 ? -11.914 -20.484 -5.738 1 89.94 163 VAL A N 1
ATOM 1297 C CA . VAL A 1 163 ? -12.141 -19.422 -4.77 1 89.94 163 VAL A CA 1
ATOM 1298 C C . VAL A 1 163 ? -13.531 -18.812 -4.984 1 89.94 163 VAL A C 1
ATOM 1300 O O . VAL A 1 163 ? -14.156 -18.344 -4.035 1 89.94 163 VAL A O 1
ATOM 1303 N N . ALA A 1 164 ? -13.93 -18.672 -6.238 1 81.62 164 ALA A N 1
ATOM 1304 C CA . ALA A 1 164 ? -15.273 -18.203 -6.547 1 81.62 164 ALA A CA 1
ATOM 1305 C C . ALA A 1 164 ? -16.328 -19.141 -5.988 1 81.62 164 ALA A C 1
ATOM 1307 O O . ALA A 1 164 ? -17.422 -18.703 -5.609 1 81.62 164 ALA A O 1
ATOM 1308 N N . GLY A 1 165 ? -16.109 -20.359 -6.168 1 68.31 165 GLY A N 1
ATOM 1309 C CA . GLY A 1 165 ? -17.078 -21.328 -5.691 1 68.31 165 GLY A CA 1
ATOM 1310 C C . GLY A 1 165 ? -17.266 -21.297 -4.188 1 68.31 165 GLY A C 1
ATOM 1311 O O . GLY A 1 165 ? -18.234 -21.859 -3.666 1 68.31 165 GLY A O 1
ATOM 1312 N N . ARG A 1 166 ? -16.375 -20.703 -3.504 1 54.22 166 ARG A N 1
ATOM 1313 C CA . ARG A 1 166 ? -16.531 -20.656 -2.053 1 54.22 166 ARG A CA 1
ATOM 1314 C C . ARG A 1 166 ? -17.109 -19.328 -1.598 1 54.22 166 ARG A C 1
ATOM 1316 O O . ARG A 1 166 ? -17.438 -19.156 -0.425 1 54.22 166 ARG A O 1
ATOM 1323 N N . THR A 1 167 ? -17.094 -18.156 -2.439 1 42.91 167 THR A N 1
ATOM 1324 C CA . THR A 1 167 ? -17.75 -16.906 -2.027 1 42.91 167 THR A CA 1
ATOM 1325 C C . THR A 1 167 ? -19.25 -16.984 -2.266 1 42.91 167 THR A C 1
ATOM 1327 O O . THR A 1 167 ? -19.703 -17.594 -3.24 1 42.91 167 THR A O 1
ATOM 1330 N N . MET B 1 1 ? 5.297 7.043 -5.078 1 82.31 1 MET B N 1
ATOM 1331 C CA . MET B 1 1 ? 5.281 5.934 -6.031 1 82.31 1 MET B CA 1
ATOM 1332 C C . MET B 1 1 ? 3.982 5.141 -5.918 1 82.31 1 MET B C 1
ATOM 1334 O O . MET B 1 1 ? 3.398 5.051 -4.84 1 82.31 1 MET B O 1
ATOM 1338 N N . ALA B 1 2 ? 3.59 4.66 -7.082 1 84.69 2 ALA B N 1
ATOM 1339 C CA . ALA B 1 2 ? 2.318 3.941 -7.09 1 84.69 2 ALA B CA 1
ATOM 1340 C C . ALA B 1 2 ? 2.535 2.439 -6.918 1 84.69 2 ALA B C 1
ATOM 1342 O O . ALA B 1 2 ? 3.469 1.872 -7.488 1 84.69 2 ALA B O 1
ATOM 1343 N N . VAL B 1 3 ? 1.777 1.905 -6.004 1 86.81 3 VAL B N 1
ATOM 1344 C CA . VAL B 1 3 ? 1.808 0.468 -5.75 1 86.81 3 VAL B CA 1
ATOM 1345 C C . VAL B 1 3 ? 0.464 -0.152 -6.129 1 86.81 3 VAL B C 1
ATOM 1347 O O . VAL B 1 3 ? -0.592 0.421 -5.852 1 86.81 3 VAL B O 1
ATOM 1350 N N . VAL B 1 4 ? 0.533 -1.29 -6.781 1 87.06 4 VAL B N 1
ATOM 1351 C CA . VAL B 1 4 ? -0.692 -1.938 -7.238 1 87.06 4 VAL B CA 1
ATOM 1352 C C . VAL B 1 4 ? -1.216 -2.877 -6.152 1 87.06 4 VAL B C 1
ATOM 1354 O O . VAL B 1 4 ? -0.479 -3.73 -5.652 1 87.06 4 VAL B O 1
ATOM 1357 N N . LEU B 1 5 ? -2.463 -2.686 -5.789 1 93.81 5 LEU B N 1
ATOM 1358 C CA . LEU B 1 5 ? -3.168 -3.514 -4.816 1 93.81 5 LEU B CA 1
ATOM 1359 C C . LEU B 1 5 ? -4.473 -4.047 -5.398 1 93.81 5 LEU B C 1
ATOM 1361 O O . LEU B 1 5 ? -5.012 -3.477 -6.348 1 93.81 5 LEU B O 1
ATOM 1365 N N . PRO B 1 6 ? -4.922 -5.195 -4.91 1 94.12 6 PRO B N 1
ATOM 1366 C CA . PRO B 1 6 ? -6.211 -5.707 -5.383 1 94.12 6 PRO B CA 1
ATOM 1367 C C . PRO B 1 6 ? -7.348 -4.711 -5.18 1 94.12 6 PRO B C 1
ATOM 1369 O O . PRO B 1 6 ? -7.52 -4.18 -4.082 1 94.12 6 PRO B O 1
ATOM 1372 N N . GL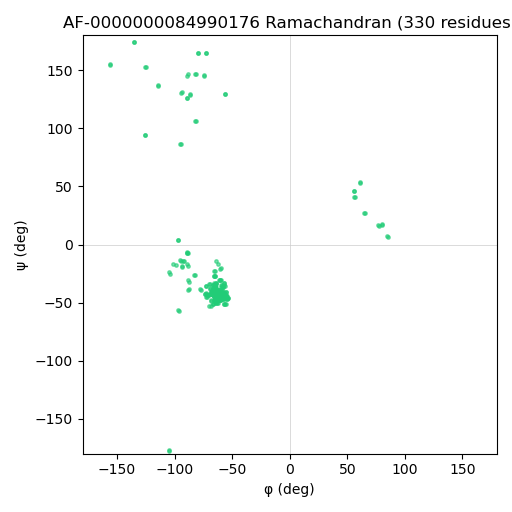U B 1 7 ? -8.047 -4.504 -6.227 1 93.12 7 GLU B N 1
ATOM 1373 C CA . GLU B 1 7 ? -9.156 -3.553 -6.184 1 93.12 7 GLU B CA 1
ATOM 1374 C C . GLU B 1 7 ? -10.172 -3.938 -5.117 1 93.12 7 GLU B C 1
ATOM 1376 O O . GLU B 1 7 ? -10.742 -3.068 -4.457 1 93.12 7 GLU B O 1
AT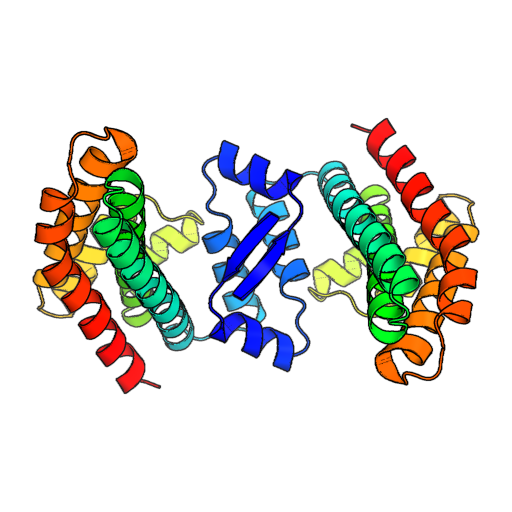OM 1381 N N . ARG B 1 8 ? -10.375 -5.211 -4.965 1 91.25 8 ARG B N 1
ATOM 1382 C CA . ARG B 1 8 ? -11.352 -5.703 -3.998 1 91.25 8 ARG B CA 1
ATOM 1383 C C . ARG B 1 8 ? -10.984 -5.273 -2.582 1 91.25 8 ARG B C 1
ATOM 1385 O O . ARG B 1 8 ? -11.852 -4.871 -1.804 1 91.25 8 ARG B O 1
ATOM 1392 N N . LEU B 1 9 ? -9.766 -5.301 -2.281 1 93.81 9 LEU B N 1
ATOM 1393 C CA . LEU B 1 9 ? -9.32 -4.918 -0.947 1 93.81 9 LEU B CA 1
ATOM 1394 C C . LEU B 1 9 ? -9.406 -3.406 -0.756 1 93.81 9 LEU B C 1
ATOM 1396 O O . LEU B 1 9 ? -9.844 -2.934 0.296 1 93.81 9 LEU B O 1
ATOM 1400 N N . VAL B 1 10 ? -8.992 -2.672 -1.786 1 94.56 10 VAL B N 1
ATOM 1401 C CA . VAL B 1 10 ? -8.992 -1.215 -1.71 1 94.56 10 VAL B CA 1
ATOM 1402 C C . VAL B 1 10 ? -10.422 -0.705 -1.554 1 94.56 10 VAL B C 1
ATOM 1404 O O . VAL B 1 10 ? -10.695 0.152 -0.709 1 94.56 10 VAL B O 1
ATOM 1407 N N . ARG B 1 11 ? -11.312 -1.262 -2.289 1 93.19 11 ARG B N 1
ATOM 1408 C CA . ARG B 1 11 ? -12.711 -0.85 -2.234 1 93.19 11 ARG B CA 1
ATOM 1409 C C . ARG B 1 11 ? -13.32 -1.165 -0.874 1 93.19 11 ARG B C 1
ATOM 1411 O O . ARG B 1 11 ? -14.07 -0.355 -0.322 1 93.19 11 ARG B O 1
ATOM 1418 N N . GLU B 1 12 ? -13.016 -2.379 -0.415 1 92.5 12 GLU B N 1
ATOM 1419 C CA . GLU B 1 12 ? -13.539 -2.76 0.895 1 92.5 12 GLU B CA 1
ATOM 1420 C C . GLU B 1 12 ? -13 -1.844 1.99 1 92.5 12 GLU B C 1
ATOM 1422 O O . GLU B 1 12 ? -13.742 -1.447 2.893 1 92.5 12 GLU B O 1
ATOM 1427 N N . ALA B 1 13 ? -11.758 -1.525 1.933 1 93 13 ALA B N 1
ATOM 1428 C CA . ALA B 1 13 ? -11.148 -0.615 2.9 1 93 13 ALA B CA 1
ATOM 1429 C C . ALA B 1 13 ? -11.82 0.752 2.867 1 93 13 ALA B C 1
ATOM 1431 O O . ALA B 1 13 ? -12.156 1.312 3.914 1 93 13 ALA B O 1
ATOM 1432 N N . GLU B 1 14 ? -12.016 1.27 1.635 1 89.06 14 GLU B N 1
ATOM 1433 C CA . GLU B 1 14 ? -12.664 2.568 1.471 1 89.06 14 GLU B CA 1
ATOM 1434 C C . GLU B 1 14 ? -14.078 2.553 2.027 1 89.06 14 GLU B C 1
ATOM 1436 O O . GLU B 1 14 ? -14.508 3.502 2.689 1 89.06 14 GLU B O 1
ATOM 1441 N N . ARG B 1 15 ? -14.773 1.514 1.777 1 91.62 15 ARG B N 1
ATOM 1442 C CA . ARG B 1 15 ? -16.141 1.36 2.273 1 91.62 15 ARG B CA 1
ATOM 1443 C C . ARG B 1 15 ? -16.172 1.408 3.797 1 91.62 15 ARG B C 1
ATOM 1445 O O . ARG B 1 15 ? -17.125 1.936 4.383 1 91.62 15 ARG B O 1
ATOM 1452 N N . ARG B 1 16 ? -15.133 0.98 4.391 1 91.25 16 ARG B N 1
ATOM 1453 C CA . ARG B 1 16 ? -15.086 0.898 5.848 1 91.25 16 ARG B CA 1
ATOM 1454 C C . ARG B 1 16 ? -14.391 2.117 6.441 1 91.25 16 ARG B C 1
ATOM 1456 O O . ARG B 1 16 ? -14.156 2.178 7.648 1 91.25 16 ARG B O 1
ATOM 1463 N N . GLY B 1 17 ? -14.055 3.02 5.555 1 86.5 17 GLY B N 1
ATOM 1464 C CA . GLY B 1 17 ? -13.422 4.238 6.027 1 86.5 17 GLY B CA 1
ATOM 1465 C C . GLY B 1 17 ? -11.961 4.051 6.391 1 86.5 17 GLY B C 1
ATOM 1466 O O . GLY B 1 17 ? -11.398 4.828 7.168 1 86.5 17 GLY B O 1
ATOM 1467 N N . ILE B 1 18 ? -11.344 2.988 5.945 1 89.56 18 ILE B N 1
ATOM 1468 C CA . ILE B 1 18 ? -9.938 2.697 6.203 1 89.56 18 ILE B CA 1
ATOM 1469 C C . ILE B 1 18 ? -9.07 3.373 5.148 1 89.56 18 ILE B C 1
ATOM 1471 O O . ILE B 1 18 ? -9.336 3.266 3.949 1 89.56 18 ILE B O 1
ATOM 1475 N N . ASP B 1 19 ? -8.094 4.094 5.555 1 89.38 19 ASP B N 1
ATOM 1476 C CA . ASP B 1 19 ? -7.145 4.746 4.66 1 89.38 19 ASP B CA 1
ATOM 1477 C C . ASP B 1 19 ? -6.059 3.773 4.207 1 89.38 19 ASP B C 1
ATOM 1479 O O . ASP B 1 19 ? -5.09 3.535 4.926 1 89.38 19 ASP B O 1
ATOM 1483 N N . VAL B 1 20 ? -6.152 3.357 2.971 1 93 20 VAL B N 1
ATOM 1484 C CA . VAL B 1 20 ? -5.273 2.33 2.428 1 93 20 VAL B CA 1
ATOM 1485 C C . VAL B 1 20 ? -3.826 2.82 2.457 1 93 20 VAL B C 1
ATOM 1487 O O . VAL B 1 20 ? -2.916 2.066 2.811 1 93 20 VAL B O 1
ATOM 1490 N N . GLY B 1 21 ? -3.592 4.047 2.035 1 93.19 21 GLY B N 1
ATOM 1491 C CA . GLY B 1 21 ? -2.254 4.617 2.061 1 93.19 21 GLY B CA 1
ATOM 1492 C C . GLY B 1 21 ? -1.629 4.609 3.443 1 93.19 21 GLY B C 1
ATOM 1493 O O . GLY B 1 21 ? -0.448 4.289 3.594 1 93.19 21 GLY B O 1
ATOM 1494 N N . GLU B 1 22 ? -2.447 4.938 4.426 1 92.12 22 GLU B N 1
ATOM 1495 C CA . GLU B 1 22 ? -1.977 4.949 5.809 1 92.12 22 GLU B CA 1
ATOM 1496 C C . GLU B 1 22 ? -1.596 3.549 6.277 1 92.12 22 GLU B C 1
ATOM 1498 O O . GLU B 1 22 ? -0.548 3.359 6.898 1 92.12 22 GLU B O 1
ATOM 1503 N N . VAL B 1 23 ? -2.475 2.611 6.012 1 92.75 23 VAL B N 1
ATOM 1504 C CA . VAL B 1 23 ? -2.232 1.23 6.418 1 92.75 23 VAL B CA 1
ATOM 1505 C C . VAL B 1 23 ? -0.94 0.725 5.777 1 92.75 23 VAL B C 1
ATOM 1507 O O . VAL B 1 23 ? -0.104 0.117 6.449 1 92.75 23 VAL B O 1
ATOM 1510 N N . ALA B 1 24 ? -0.801 0.991 4.516 1 94.5 24 ALA B N 1
ATOM 1511 C CA . ALA B 1 24 ? 0.378 0.53 3.787 1 94.5 24 ALA B CA 1
ATOM 1512 C C . ALA B 1 24 ? 1.645 1.203 4.309 1 94.5 24 ALA B C 1
ATOM 1514 O O . ALA B 1 24 ? 2.676 0.549 4.484 1 94.5 24 ALA B O 1
ATOM 1515 N N . LEU B 1 25 ? 1.588 2.514 4.547 1 94.69 25 LEU B N 1
ATOM 1516 C CA . LEU B 1 25 ? 2.75 3.252 5.031 1 94.69 25 LEU B CA 1
ATOM 1517 C C . LEU B 1 25 ? 3.209 2.717 6.383 1 94.69 25 LEU B C 1
ATOM 1519 O O . LEU B 1 25 ? 4.398 2.461 6.582 1 94.69 25 LEU B O 1
ATOM 1523 N N . GLU B 1 26 ? 2.279 2.518 7.27 1 93.44 26 GLU B N 1
ATOM 1524 C CA . GLU B 1 26 ? 2.611 2.033 8.609 1 93.44 26 GLU B CA 1
ATOM 1525 C C . GLU B 1 26 ? 3.195 0.625 8.555 1 93.44 26 GLU B C 1
ATOM 1527 O O . GLU B 1 26 ? 4.125 0.304 9.297 1 93.44 26 GLU B O 1
ATOM 1532 N N . ALA B 1 27 ? 2.627 -0.198 7.73 1 93.25 27 ALA B N 1
ATOM 1533 C CA . ALA B 1 27 ? 3.119 -1.566 7.594 1 93.25 27 ALA B CA 1
ATOM 1534 C C . ALA B 1 27 ? 4.547 -1.584 7.051 1 93.25 27 ALA B C 1
ATOM 1536 O O . ALA B 1 27 ? 5.387 -2.355 7.52 1 93.25 27 ALA B O 1
ATOM 1537 N N . LEU B 1 28 ? 4.766 -0.755 6.066 1 94.38 28 LEU B N 1
ATOM 1538 C CA . LEU B 1 28 ? 6.102 -0.68 5.488 1 94.38 28 LEU B CA 1
ATOM 1539 C C . LEU B 1 28 ? 7.109 -0.171 6.512 1 94.38 28 LEU B C 1
ATOM 1541 O O . LEU B 1 28 ? 8.234 -0.673 6.586 1 94.38 28 LEU B O 1
ATOM 1545 N N . ALA B 1 29 ? 6.703 0.876 7.23 1 93.88 29 ALA B N 1
ATOM 1546 C CA . ALA B 1 29 ? 7.582 1.416 8.266 1 93.88 29 ALA B CA 1
ATOM 1547 C C . ALA B 1 29 ? 7.977 0.335 9.266 1 93.88 29 ALA B C 1
ATOM 1549 O O . ALA B 1 29 ? 9.133 0.257 9.68 1 93.88 29 ALA B O 1
ATOM 1550 N N . ARG B 1 30 ? 7.059 -0.483 9.633 1 92.19 30 ARG B N 1
ATOM 1551 C CA . ARG B 1 30 ? 7.316 -1.572 10.57 1 92.19 30 ARG B CA 1
ATOM 1552 C C . ARG B 1 30 ? 8.219 -2.629 9.945 1 92.19 30 ARG B C 1
ATOM 1554 O O . ARG B 1 30 ? 9.18 -3.082 10.578 1 92.19 30 ARG B O 1
ATOM 1561 N N . ALA B 1 31 ? 7.875 -3.033 8.75 1 90.75 31 ALA B N 1
ATOM 1562 C CA . ALA B 1 31 ? 8.648 -4.062 8.055 1 90.75 31 ALA B CA 1
ATOM 1563 C C . ALA B 1 31 ? 10.102 -3.637 7.879 1 90.75 31 ALA B C 1
ATOM 1565 O O . ALA B 1 31 ? 11.008 -4.465 7.945 1 90.75 31 ALA B O 1
ATOM 1566 N N . LEU B 1 32 ? 10.273 -2.322 7.676 1 93.75 32 LEU B N 1
ATOM 1567 C CA . LEU B 1 32 ? 11.609 -1.783 7.434 1 93.75 32 LEU B CA 1
ATOM 1568 C C . LEU B 1 32 ? 12.289 -1.407 8.75 1 93.75 32 LEU B C 1
ATOM 1570 O O . LEU B 1 32 ? 13.445 -0.981 8.75 1 93.75 32 LEU B O 1
ATOM 1574 N N . GLU B 1 33 ? 11.508 -1.487 9.891 1 94.12 33 GLU B N 1
ATOM 1575 C CA . GLU B 1 33 ? 12.023 -1.108 11.203 1 94.12 33 GLU B CA 1
ATOM 1576 C C . GLU B 1 33 ? 12.562 0.321 11.195 1 94.12 33 GLU B C 1
ATOM 1578 O O . GLU B 1 33 ? 13.672 0.575 11.664 1 94.12 33 GLU B O 1
ATOM 1583 N N . LEU B 1 34 ? 11.828 1.182 10.648 1 94 34 LEU B N 1
ATOM 1584 C CA . LEU B 1 34 ? 12.258 2.57 10.539 1 94 34 LEU B CA 1
ATOM 1585 C C . LEU B 1 34 ? 12.172 3.277 11.883 1 94 34 LEU B C 1
ATOM 1587 O O . LEU B 1 34 ? 11.266 3 12.68 1 94 34 LEU B O 1
ATOM 1591 N N . ASP B 1 35 ? 13.078 4.152 12.117 1 94.25 35 ASP B N 1
ATOM 1592 C CA . ASP B 1 35 ? 12.953 5.004 13.297 1 94.25 35 ASP B CA 1
ATOM 1593 C C . ASP B 1 35 ? 11.969 6.145 13.047 1 94.25 35 ASP B C 1
ATOM 1595 O O . ASP B 1 35 ? 11.594 6.41 11.906 1 94.25 35 ASP B O 1
ATOM 1599 N N . PRO B 1 36 ? 11.531 6.785 14.047 1 93.75 36 PRO B N 1
ATOM 1600 C CA . PRO B 1 36 ? 10.523 7.848 13.945 1 93.75 36 PRO B CA 1
ATOM 1601 C C . PRO B 1 36 ? 10.953 8.977 13.008 1 93.75 36 PRO B C 1
ATOM 1603 O O . PRO B 1 36 ? 10.125 9.531 12.289 1 93.75 36 PRO B O 1
ATOM 1606 N N . ALA B 1 37 ? 12.164 9.273 12.977 1 93.88 37 ALA B N 1
ATOM 1607 C CA . ALA B 1 37 ? 12.648 10.352 12.117 1 93.88 37 ALA B CA 1
ATOM 1608 C C . ALA B 1 37 ? 12.5 9.984 10.641 1 93.88 37 ALA B C 1
ATOM 1610 O O . ALA B 1 37 ? 12.164 10.836 9.812 1 93.88 37 ALA B O 1
ATOM 1611 N N . ASP B 1 38 ? 12.758 8.742 10.312 1 94.12 38 ASP B N 1
ATOM 1612 C CA . ASP B 1 38 ? 12.617 8.281 8.938 1 94.12 38 ASP B CA 1
ATOM 1613 C C . ASP B 1 38 ? 11.148 8.281 8.516 1 94.12 38 ASP B C 1
ATOM 1615 O O . ASP B 1 38 ? 10.828 8.602 7.367 1 94.12 38 ASP B O 1
ATOM 1619 N N . VAL B 1 39 ? 10.336 7.867 9.43 1 96.06 39 VAL B N 1
ATOM 1620 C CA . VAL B 1 39 ? 8.906 7.879 9.148 1 96.06 39 VAL B CA 1
ATOM 1621 C C . VAL B 1 39 ? 8.438 9.312 8.914 1 96.06 39 VAL B C 1
ATOM 1623 O O . VAL B 1 39 ? 7.684 9.586 7.977 1 96.06 39 VAL B O 1
ATOM 1626 N N . ALA B 1 40 ? 8.883 10.203 9.742 1 96.94 40 ALA B N 1
ATOM 1627 C CA . ALA B 1 40 ? 8.539 11.617 9.594 1 96.94 40 ALA B CA 1
ATOM 1628 C C . ALA B 1 40 ? 8.969 12.141 8.227 1 96.94 40 ALA B C 1
ATOM 1630 O O . ALA B 1 40 ? 8.219 12.875 7.574 1 96.94 40 ALA B O 1
ATOM 1631 N N . ALA B 1 41 ? 10.148 11.75 7.836 1 96.56 41 ALA B N 1
ATOM 1632 C CA . ALA B 1 41 ? 10.664 12.203 6.543 1 96.56 41 ALA B CA 1
ATOM 1633 C C . ALA B 1 41 ? 9.789 11.688 5.402 1 96.56 41 ALA B C 1
ATOM 1635 O O . ALA B 1 41 ? 9.555 12.398 4.422 1 96.56 41 ALA B O 1
ATOM 1636 N N . ALA B 1 42 ? 9.375 10.477 5.516 1 96.62 42 ALA B N 1
ATOM 1637 C CA . ALA B 1 42 ? 8.492 9.898 4.508 1 96.62 42 ALA B CA 1
ATOM 1638 C C . ALA B 1 42 ? 7.172 10.656 4.438 1 96.62 42 ALA B C 1
ATOM 1640 O O . ALA B 1 42 ? 6.633 10.883 3.35 1 96.62 42 ALA B O 1
ATOM 1641 N N . ARG B 1 43 ? 6.672 11.039 5.512 1 97.69 43 ARG B N 1
ATOM 1642 C CA . ARG B 1 43 ? 5.406 11.766 5.566 1 97.69 43 ARG B CA 1
ATOM 1643 C C . ARG B 1 43 ? 5.559 13.172 4.996 1 97.69 43 ARG B C 1
ATOM 1645 O O . ARG B 1 43 ? 4.633 13.703 4.383 1 97.69 43 ARG B O 1
ATOM 1652 N N . VAL B 1 44 ? 6.703 13.742 5.199 1 97.94 44 VAL B N 1
ATOM 1653 C CA . VAL B 1 44 ? 6.961 15.055 4.617 1 97.94 44 VAL B CA 1
ATOM 1654 C C . VAL B 1 44 ? 6.918 14.961 3.096 1 97.94 44 VAL B C 1
ATOM 1656 O O . VAL B 1 44 ? 6.398 15.859 2.43 1 97.94 44 VAL B O 1
ATOM 1659 N N . GLU B 1 45 ? 7.48 13.922 2.619 1 96.94 45 GLU B N 1
ATOM 1660 C CA . GLU B 1 45 ? 7.414 13.703 1.178 1 96.94 45 GLU B CA 1
ATOM 1661 C C . GLU B 1 45 ? 5.969 13.695 0.684 1 96.94 45 GLU B C 1
ATOM 1663 O O . GLU B 1 45 ? 5.656 14.312 -0.338 1 96.94 45 GLU B O 1
ATOM 1668 N N . LEU B 1 46 ? 5.109 13.031 1.373 1 96.75 46 LEU B N 1
ATOM 1669 C CA . LEU B 1 46 ? 3.695 13 1.013 1 96.75 46 LEU B CA 1
ATOM 1670 C C . LEU B 1 46 ? 3.072 14.383 1.133 1 96.75 46 LEU B C 1
ATOM 1672 O O . LEU B 1 46 ? 2.277 14.789 0.281 1 96.75 46 LEU B O 1
ATOM 1676 N N . ALA B 1 47 ? 3.412 15.047 2.189 1 98.12 47 ALA B N 1
ATOM 1677 C CA . ALA B 1 47 ? 2.887 16.391 2.4 1 98.12 47 ALA B CA 1
ATOM 1678 C C . ALA B 1 47 ? 3.225 17.297 1.224 1 98.12 47 ALA B C 1
ATOM 1680 O O . ALA B 1 47 ? 2.365 18.031 0.729 1 98.12 47 ALA B O 1
ATOM 1681 N N . GLU B 1 48 ? 4.473 17.203 0.804 1 98.06 48 GLU B N 1
ATOM 1682 C CA . GLU B 1 48 ? 4.922 18.031 -0.316 1 98.06 48 GLU B CA 1
ATOM 1683 C C . GLU B 1 48 ? 4.152 17.688 -1.591 1 98.06 48 GLU B C 1
ATOM 1685 O O . GLU B 1 48 ? 3.77 18.594 -2.346 1 98.06 48 GLU B O 1
ATOM 1690 N N . ARG B 1 49 ? 3.979 16.484 -1.802 1 96.19 49 ARG B N 1
ATOM 1691 C CA . ARG B 1 49 ? 3.238 16.062 -2.982 1 96.19 49 ARG B CA 1
ATOM 1692 C C . ARG B 1 49 ? 1.801 16.562 -2.945 1 96.19 49 ARG B C 1
ATOM 1694 O O . ARG B 1 49 ? 1.302 17.094 -3.938 1 96.19 49 ARG B O 1
ATOM 1701 N N . PHE B 1 50 ? 1.118 16.391 -1.819 1 97.38 50 PHE B N 1
ATOM 1702 C CA . PHE B 1 50 ? -0.275 16.797 -1.695 1 97.38 50 PHE B CA 1
ATOM 1703 C C . PHE B 1 50 ? -0.403 18.312 -1.807 1 97.38 50 PHE B C 1
ATOM 1705 O O . PHE B 1 50 ? -1.38 18.828 -2.363 1 97.38 50 PHE B O 1
ATOM 1712 N N . LEU B 1 51 ? 0.558 19.031 -1.274 1 98.62 51 LEU B N 1
ATOM 1713 C CA . LEU B 1 51 ? 0.533 20.484 -1.414 1 98.62 51 LEU B CA 1
ATOM 1714 C C . LEU B 1 51 ? 0.645 20.891 -2.879 1 98.62 51 LEU B C 1
ATOM 1716 O O . LEU B 1 51 ? -0.085 21.766 -3.342 1 98.62 51 LEU B O 1
ATOM 1720 N N . ALA B 1 52 ? 1.578 20.266 -3.578 1 98.31 52 ALA B N 1
ATOM 1721 C CA . ALA B 1 52 ? 1.734 20.547 -5.004 1 98.31 52 ALA B CA 1
ATOM 1722 C C . ALA B 1 52 ? 0.444 20.25 -5.762 1 98.31 52 ALA B C 1
ATOM 1724 O O . ALA B 1 52 ? 0.046 21.016 -6.645 1 98.31 52 ALA B O 1
ATOM 1725 N N . GLU B 1 53 ? -0.195 19.172 -5.43 1 97.56 53 GLU B N 1
ATOM 1726 C CA . GLU B 1 53 ? -1.466 18.812 -6.059 1 97.56 53 GLU B CA 1
ATOM 1727 C C . GLU B 1 53 ? -2.547 19.844 -5.723 1 97.56 53 GLU B C 1
ATOM 1729 O O . GLU B 1 53 ? -3.346 20.219 -6.586 1 97.56 53 GLU B O 1
ATOM 1734 N N . ALA B 1 54 ? -2.576 20.203 -4.449 1 98.38 54 ALA B N 1
ATOM 1735 C CA . ALA B 1 54 ? -3.549 21.219 -4.051 1 98.38 54 ALA B CA 1
ATOM 1736 C C . ALA B 1 54 ? -3.4 22.484 -4.895 1 98.38 54 ALA B C 1
ATOM 1738 O O . ALA B 1 54 ? -4.395 23.031 -5.383 1 98.38 54 ALA B O 1
ATOM 1739 N N . GLU B 1 55 ? -2.217 22.875 -5.086 1 98.62 55 GLU B N 1
ATOM 1740 C CA . GLU B 1 55 ? -1.94 24.078 -5.863 1 98.62 55 GLU B CA 1
ATOM 1741 C C . GLU B 1 55 ? -2.344 23.906 -7.324 1 98.62 55 GLU B C 1
ATOM 1743 O O . GLU B 1 55 ? -2.869 24.828 -7.945 1 98.62 55 GLU B O 1
ATOM 1748 N N . GLN B 1 56 ? -2.098 22.734 -7.883 1 98.44 56 GLN B N 1
ATOM 1749 C CA . GLN B 1 56 ? -2.52 22.453 -9.25 1 98.44 56 GLN B CA 1
ATOM 1750 C C . GLN B 1 56 ? -4.035 22.516 -9.383 1 98.44 56 GLN B C 1
ATOM 1752 O O . GLN B 1 56 ? -4.555 23.047 -10.375 1 98.44 56 GLN B O 1
ATOM 1757 N N . TYR B 1 57 ? -4.707 21.938 -8.406 1 98.38 57 TYR B N 1
ATOM 1758 C CA . TYR B 1 57 ? -6.164 21.953 -8.453 1 98.38 57 TYR B CA 1
ATOM 1759 C C . TYR B 1 57 ? -6.715 23.359 -8.297 1 98.38 57 TYR B C 1
ATOM 1761 O O . TYR B 1 57 ? -7.746 23.703 -8.875 1 98.38 57 TYR B O 1
ATOM 1769 N N . VAL B 1 58 ? -6.059 24.156 -7.512 1 98.19 58 VAL B N 1
ATOM 1770 C CA . VAL B 1 58 ? -6.43 25.562 -7.398 1 98.19 58 VAL B CA 1
ATOM 1771 C C . VAL B 1 58 ? -6.324 26.234 -8.766 1 98.19 58 VAL B C 1
ATOM 1773 O O . VAL B 1 58 ? -7.23 26.969 -9.172 1 98.19 58 VAL B O 1
ATOM 1776 N N . GLU B 1 59 ? -5.262 26.016 -9.461 1 97.88 59 GLU B N 1
ATOM 1777 C CA . GLU B 1 59 ? -5.043 26.594 -10.781 1 97.88 59 GLU B CA 1
ATOM 1778 C C . GLU B 1 59 ? -6.117 26.141 -11.766 1 97.88 59 GLU B C 1
ATOM 1780 O O . GLU B 1 59 ? -6.504 26.891 -12.664 1 97.88 59 GLU B O 1
ATOM 1785 N N . ARG B 1 60 ? -6.664 24.984 -11.617 1 97.56 60 ARG B N 1
ATOM 1786 C CA . ARG B 1 60 ? -7.664 24.422 -1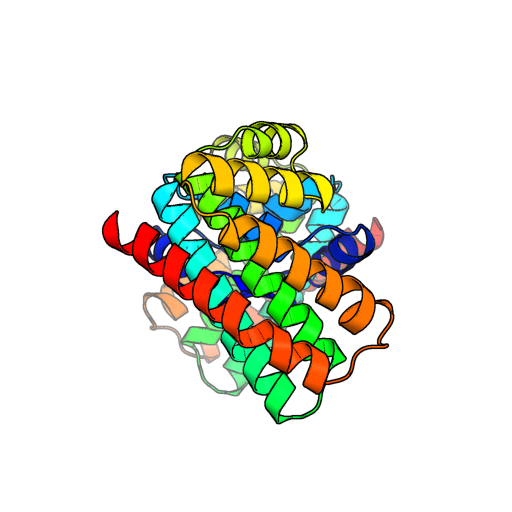2.516 1 97.56 60 ARG B CA 1
ATOM 1787 C C . ARG B 1 60 ? -9.07 24.812 -12.086 1 97.56 60 ARG B C 1
ATOM 1789 O O . ARG B 1 60 ? -10.047 24.469 -12.758 1 97.56 60 ARG B O 1
ATOM 1796 N N . GLY B 1 61 ? -9.172 25.438 -10.969 1 97.31 61 GLY B N 1
ATOM 1797 C CA . GLY B 1 61 ? -10.469 25.891 -10.492 1 97.31 61 GLY B CA 1
ATOM 1798 C C . GLY B 1 61 ? -11.289 24.781 -9.844 1 97.31 61 GLY B C 1
ATOM 1799 O O . GLY B 1 61 ? -12.508 24.891 -9.742 1 97.31 61 GLY B O 1
ATOM 1800 N N . ASP B 1 62 ? -10.695 23.719 -9.461 1 98.12 62 ASP B N 1
ATOM 1801 C CA . ASP B 1 62 ? -11.367 22.594 -8.797 1 98.12 62 ASP B CA 1
ATOM 1802 C C . ASP B 1 62 ? -11.242 22.703 -7.281 1 98.12 62 ASP B C 1
ATOM 1804 O O . ASP B 1 62 ? -10.391 22.047 -6.672 1 98.12 62 ASP B O 1
ATOM 1808 N N . ALA B 1 63 ? -12.141 23.406 -6.723 1 98.31 63 ALA B N 1
ATOM 1809 C CA . ALA B 1 63 ? -12.086 23.734 -5.301 1 98.31 63 ALA B CA 1
ATOM 1810 C C . ALA B 1 63 ? -12.227 22.469 -4.445 1 98.31 63 ALA B C 1
ATOM 1812 O O . ALA B 1 63 ? -11.602 22.359 -3.389 1 98.31 63 ALA B O 1
ATOM 1813 N N . VAL B 1 64 ? -13.047 21.578 -4.91 1 98.38 64 VAL B N 1
ATOM 1814 C CA . VAL B 1 64 ? -13.32 20.375 -4.129 1 98.38 64 VAL B CA 1
ATOM 1815 C C . VAL B 1 64 ? -12.047 19.547 -3.986 1 98.38 64 VAL B C 1
ATOM 1817 O O . VAL B 1 64 ? -11.641 19.203 -2.871 1 98.38 64 VAL B O 1
ATOM 1820 N N . GLN B 1 65 ? -11.32 19.297 -5.035 1 98.19 65 GLN B N 1
ATOM 1821 C CA . GLN B 1 65 ? -10.094 18.5 -4.984 1 98.19 65 GLN B CA 1
ATOM 1822 C C . GLN B 1 65 ? -8.961 19.281 -4.32 1 98.19 65 GLN B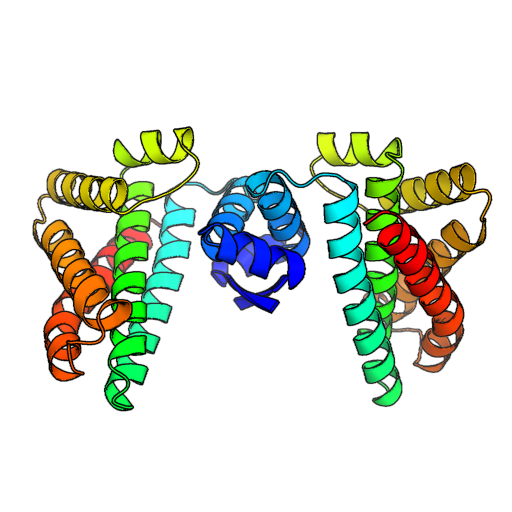 C 1
ATOM 1824 O O . GLN B 1 65 ? -8.125 18.703 -3.623 1 98.19 65 GLN B O 1
ATOM 1829 N N . ALA B 1 66 ? -8.93 20.594 -4.551 1 98.69 66 ALA B N 1
ATOM 1830 C CA . ALA B 1 66 ? -7.926 21.422 -3.902 1 98.69 66 ALA B CA 1
ATOM 1831 C C . ALA B 1 66 ? -8.062 21.375 -2.383 1 98.69 66 ALA B C 1
ATOM 1833 O O . ALA B 1 66 ? -7.066 21.281 -1.666 1 98.69 66 ALA B O 1
ATOM 1834 N N . SER B 1 67 ? -9.289 21.453 -1.891 1 98.69 67 SER B N 1
ATOM 1835 C CA . SER B 1 67 ? -9.562 21.391 -0.459 1 98.69 67 SER B CA 1
ATOM 1836 C C . SER B 1 67 ? -9.086 20.078 0.151 1 98.69 67 SER B C 1
ATOM 1838 O O . SER B 1 67 ? -8.453 20.078 1.212 1 98.69 67 SER B O 1
ATOM 1840 N N . GLU B 1 68 ? -9.375 19.016 -0.518 1 97.44 68 GLU B N 1
ATOM 1841 C CA . GLU B 1 68 ? -8.969 17.688 -0.036 1 97.44 68 GLU B CA 1
ATOM 1842 C C . GLU B 1 68 ? -7.449 17.578 0.052 1 97.44 68 GLU B C 1
ATOM 1844 O O . GLU B 1 68 ? -6.914 17.141 1.074 1 97.44 68 GLU B O 1
ATOM 1849 N N . LYS B 1 69 ? -6.797 18 -1.007 1 98.12 69 LYS B N 1
ATOM 1850 C CA . LYS B 1 69 ? -5.348 17.828 -1.073 1 98.12 69 LYS B CA 1
ATOM 1851 C C . LYS B 1 69 ? -4.637 18.734 -0.078 1 98.12 69 LYS B C 1
ATOM 1853 O O . LYS B 1 69 ? -3.607 18.359 0.49 1 98.12 69 LYS B O 1
ATOM 1858 N N . LEU B 1 70 ? -5.121 19.969 0.122 1 98.81 70 LEU B N 1
ATOM 1859 C CA . LEU B 1 70 ? -4.551 20.859 1.12 1 98.81 70 LEU B CA 1
ATOM 1860 C C . LEU B 1 70 ? -4.668 20.266 2.518 1 98.81 70 LEU B C 1
ATOM 1862 O O . LEU B 1 70 ? -3.705 20.281 3.289 1 98.81 70 LEU B O 1
ATOM 1866 N N . HIS B 1 71 ? -5.844 19.75 2.814 1 98.56 71 HIS B N 1
ATOM 1867 C CA . HIS B 1 71 ? -6.055 19.109 4.109 1 98.56 71 HIS B CA 1
ATOM 1868 C C . HIS B 1 71 ? -5.109 17.922 4.301 1 98.56 71 HIS B C 1
ATOM 1870 O O . HIS B 1 71 ? -4.527 17.766 5.375 1 98.56 71 HIS B O 1
ATOM 1876 N N . ARG B 1 72 ? -4.949 17.141 3.273 1 97.19 72 ARG B N 1
ATOM 1877 C CA . ARG B 1 72 ? -4.066 15.984 3.344 1 97.19 72 ARG B CA 1
ATOM 1878 C C . ARG B 1 72 ? -2.621 16.406 3.586 1 97.19 72 ARG B C 1
ATOM 1880 O O . ARG B 1 72 ? -1.89 15.742 4.324 1 97.19 72 ARG B O 1
ATOM 1887 N N . ALA B 1 73 ? -2.178 17.453 2.92 1 98.56 73 ALA B N 1
ATOM 1888 C CA . ALA B 1 73 ? -0.823 17.969 3.115 1 98.56 73 ALA B CA 1
ATOM 1889 C C . ALA B 1 73 ? -0.577 18.328 4.578 1 98.56 73 ALA B C 1
ATOM 1891 O O . ALA B 1 73 ? 0.425 17.906 5.164 1 98.56 73 ALA B O 1
ATOM 1892 N N . VAL B 1 74 ? -1.498 18.984 5.137 1 98.88 74 VAL B N 1
ATOM 1893 C CA . VAL B 1 74 ? -1.366 19.438 6.52 1 98.88 74 VAL B CA 1
ATOM 1894 C C . VAL B 1 74 ? -1.45 18.234 7.461 1 98.88 74 VAL B C 1
ATOM 1896 O O . VAL B 1 74 ? -0.687 18.141 8.43 1 98.88 74 VAL B O 1
ATOM 1899 N N . GLU B 1 75 ? -2.402 17.375 7.16 1 98.56 75 GLU B N 1
ATOM 1900 C CA . GLU B 1 75 ? -2.541 16.156 7.949 1 98.56 75 GLU B CA 1
ATOM 1901 C C . GLU B 1 75 ? -1.224 15.383 8.016 1 98.56 75 GLU B C 1
ATOM 1903 O O . GLU B 1 75 ? -0.804 14.953 9.094 1 98.56 75 GLU B O 1
ATOM 1908 N N . GLU B 1 76 ? -0.555 15.211 6.895 1 98.19 76 GLU B N 1
ATOM 1909 C CA . GLU B 1 76 ? 0.713 14.484 6.863 1 98.19 76 GLU B CA 1
ATOM 1910 C C . GLU B 1 76 ? 1.785 15.219 7.668 1 98.19 76 GLU B C 1
ATOM 1912 O O . GLU B 1 76 ? 2.65 14.586 8.273 1 98.19 76 GLU B O 1
ATOM 1917 N N . CYS B 1 77 ? 1.778 16.5 7.676 1 98.81 77 CYS B N 1
ATOM 1918 C CA . CYS B 1 77 ? 2.711 17.266 8.492 1 98.81 77 CYS B CA 1
ATOM 1919 C C . CYS B 1 77 ? 2.467 17.031 9.977 1 98.81 77 CYS B C 1
ATOM 1921 O O . CYS B 1 77 ? 3.414 16.859 10.742 1 98.81 77 CYS B O 1
ATOM 1923 N N . VAL B 1 78 ? 1.194 17.047 10.359 1 98.75 78 VAL B N 1
ATOM 1924 C CA . VAL B 1 78 ? 0.844 16.812 11.758 1 98.75 78 VAL B CA 1
ATOM 1925 C C . VAL B 1 78 ? 1.303 15.414 12.172 1 98.75 78 VAL B C 1
ATOM 1927 O O . VAL B 1 78 ? 1.891 15.242 13.242 1 98.75 78 VAL B O 1
ATOM 1930 N N . LYS B 1 79 ? 1.045 14.461 11.336 1 98.31 79 LYS B N 1
ATOM 1931 C CA . LYS B 1 79 ? 1.496 13.102 11.617 1 98.31 79 LYS B CA 1
ATOM 1932 C C . LYS B 1 79 ? 3.02 13.031 11.695 1 98.31 79 LYS B C 1
ATOM 1934 O O . LYS B 1 79 ? 3.57 12.328 12.539 1 98.31 79 LYS B O 1
ATOM 1939 N N . ALA B 1 80 ? 3.711 13.75 10.797 1 98.19 80 ALA B N 1
ATOM 1940 C CA . ALA B 1 80 ? 5.172 13.797 10.82 1 98.19 80 ALA B CA 1
ATOM 1941 C C . ALA B 1 80 ? 5.68 14.367 12.141 1 98.19 80 ALA B C 1
ATOM 1943 O O . ALA B 1 80 ? 6.598 13.82 12.75 1 98.19 80 ALA B O 1
ATOM 1944 N N . LEU B 1 81 ? 5.094 15.383 12.555 1 98.31 81 LEU B N 1
ATOM 1945 C CA . LEU B 1 81 ? 5.488 16 13.82 1 98.31 81 LEU B CA 1
ATOM 1946 C C . LEU B 1 81 ? 5.211 15.062 14.992 1 98.31 81 LEU B C 1
ATOM 1948 O O . LEU B 1 81 ? 5.996 15 15.938 1 98.31 81 LEU B O 1
ATOM 1952 N N . ALA B 1 82 ? 4.043 14.414 14.906 1 97.81 82 ALA B N 1
ATOM 1953 C CA . ALA B 1 82 ? 3.703 13.453 15.961 1 97.81 82 ALA B CA 1
ATOM 1954 C C . ALA B 1 82 ? 4.773 12.375 16.094 1 97.81 82 ALA B C 1
ATOM 1956 O O . ALA B 1 82 ? 5.184 12.031 17.203 1 97.81 82 ALA B O 1
ATOM 1957 N N . GLU B 1 83 ? 5.246 11.898 14.969 1 96.25 83 GLU B N 1
ATOM 1958 C CA . GLU B 1 83 ? 6.301 10.883 14.953 1 96.25 83 GLU B CA 1
ATOM 1959 C C . GLU B 1 83 ? 7.605 11.445 15.508 1 96.25 83 GLU B C 1
ATOM 1961 O O . GLU B 1 83 ? 8.25 10.812 16.359 1 96.25 83 GLU B O 1
ATOM 1966 N N . GLU B 1 84 ? 7.984 12.562 15.062 1 95.25 84 GLU B N 1
ATOM 1967 C CA . GLU B 1 84 ? 9.266 13.172 15.422 1 95.25 84 GLU B CA 1
ATOM 1968 C C . GLU B 1 84 ? 9.32 13.516 16.906 1 95.25 84 GLU B C 1
ATOM 1970 O O . GLU B 1 84 ? 10.344 13.297 17.562 1 95.25 84 GLU B O 1
ATOM 1975 N N . LEU B 1 85 ? 8.234 14.016 17.422 1 96 85 LEU B N 1
ATOM 1976 C CA . LEU B 1 85 ? 8.219 14.562 18.781 1 96 85 LEU B CA 1
ATOM 1977 C C . LEU B 1 85 ? 7.758 13.508 19.781 1 96 85 LEU B C 1
ATOM 1979 O O . LEU B 1 85 ? 7.918 13.688 21 1 96 85 LEU B O 1
ATOM 1983 N N . GLY B 1 86 ? 7.219 12.484 19.281 1 95.44 86 GLY B N 1
ATOM 1984 C CA . GLY B 1 86 ? 6.695 11.477 20.188 1 95.44 86 GLY B CA 1
ATOM 1985 C C . GLY B 1 86 ? 5.602 12 21.094 1 95.44 86 GLY B C 1
ATOM 1986 O O . GLY B 1 86 ? 5.66 11.828 22.312 1 95.44 86 GLY B O 1
ATOM 1987 N N . VAL B 1 87 ? 4.609 12.586 20.469 1 96.94 87 VAL B N 1
ATOM 1988 C CA . VAL B 1 87 ? 3.541 13.195 21.25 1 96.94 87 VAL B CA 1
ATOM 1989 C C . VAL B 1 87 ? 2.67 12.109 21.875 1 96.94 87 VAL B C 1
ATOM 1991 O O . VAL B 1 87 ? 2.717 10.945 21.453 1 96.94 87 VAL B O 1
ATOM 1994 N N . GLU B 1 88 ? 1.847 12.453 22.844 1 96.19 88 GLU B N 1
ATOM 1995 C CA . GLU B 1 88 ? 0.995 11.516 23.562 1 96.19 88 GLU B CA 1
ATOM 1996 C C . GLU B 1 88 ? -0.07 10.914 22.656 1 96.19 88 GLU B C 1
ATOM 1998 O O . GLU B 1 88 ? -0.425 9.742 22.781 1 96.19 88 GLU B O 1
ATOM 2003 N N . ALA B 1 89 ? -0.591 11.734 21.734 1 96.12 89 ALA B N 1
ATOM 2004 C CA . ALA B 1 89 ? -1.631 11.297 20.812 1 96.12 89 ALA B CA 1
ATOM 2005 C C . ALA B 1 89 ? -1.166 10.086 20 1 96.12 89 ALA B C 1
ATOM 2007 O O . ALA B 1 89 ? -1.968 9.219 19.656 1 96.12 89 ALA B O 1
ATOM 2008 N N . LEU B 1 90 ? 0.091 10.016 19.703 1 94.62 90 LEU B N 1
ATOM 2009 C CA . LEU B 1 90 ? 0.643 8.914 18.922 1 94.62 90 LEU B CA 1
ATOM 2010 C C . LEU B 1 90 ? 0.46 7.586 19.656 1 94.62 90 LEU B C 1
ATOM 2012 O O . LEU B 1 90 ? 0.214 6.559 19.016 1 94.62 90 LEU B O 1
ATOM 2016 N N . GLY B 1 91 ? 0.675 7.652 21.016 1 93.12 91 GLY B N 1
ATOM 2017 C CA . GLY B 1 91 ? 0.424 6.457 21.797 1 93.12 91 GLY B CA 1
ATOM 2018 C C . GLY B 1 91 ? -0.991 5.93 21.656 1 93.12 91 GLY B C 1
ATOM 2019 O O . GLY B 1 91 ? -1.2 4.723 21.531 1 93.12 91 GLY B O 1
ATOM 2020 N N . GLU B 1 92 ? -1.94 6.848 21.656 1 93.81 92 GLU B N 1
ATOM 2021 C CA . GLU B 1 92 ? -3.342 6.477 21.484 1 93.81 92 GLU B CA 1
ATOM 2022 C C . GLU B 1 92 ? -3.592 5.91 20.094 1 93.81 92 GLU B C 1
ATOM 2024 O O . GLU B 1 92 ? -4.355 4.957 19.922 1 93.81 92 GLU B O 1
ATOM 2029 N N . VAL B 1 93 ? -2.992 6.473 19.094 1 92.62 93 VAL B N 1
ATOM 2030 C CA . VAL B 1 93 ? -3.127 6.008 17.719 1 92.62 93 VAL B CA 1
ATOM 2031 C C . VAL B 1 93 ? -2.602 4.582 17.594 1 92.62 93 VAL B C 1
ATOM 2033 O O . VAL B 1 93 ? -3.211 3.742 16.938 1 92.62 93 VAL B O 1
ATOM 2036 N N . ARG B 1 94 ? -1.483 4.328 18.234 1 88.12 94 ARG B N 1
ATOM 2037 C CA . ARG B 1 94 ? -0.889 2.994 18.203 1 88.12 94 ARG B CA 1
ATOM 2038 C C . ARG B 1 94 ? -1.79 1.974 18.891 1 88.12 94 ARG B C 1
ATOM 2040 O O . ARG B 1 94 ? -1.911 0.836 18.422 1 88.12 94 ARG B O 1
ATOM 2047 N N . ARG B 1 95 ? -2.439 2.408 19.906 1 89.56 95 ARG B N 1
ATOM 2048 C CA . ARG B 1 95 ? -3.359 1.53 20.625 1 89.56 95 ARG B CA 1
ATOM 2049 C C . ARG B 1 95 ? -4.617 1.269 19.797 1 89.56 95 ARG B C 1
ATOM 2051 O O . ARG B 1 95 ? -5.086 0.13 19.719 1 89.56 95 ARG B O 1
ATOM 2058 N N . ARG B 1 96 ? -5.137 2.305 19.203 1 86.38 96 ARG B N 1
ATOM 2059 C CA . ARG B 1 96 ? -6.395 2.217 18.469 1 86.38 96 ARG B CA 1
ATOM 2060 C C . ARG B 1 96 ? -6.176 1.686 17.062 1 86.38 96 ARG B C 1
ATOM 2062 O O . ARG B 1 96 ? -7.109 1.194 16.422 1 86.38 96 ARG B O 1
ATOM 2069 N N . GLY B 1 97 ? -4.926 1.921 16.547 1 80.69 97 GLY B N 1
ATOM 2070 C CA . GLY B 1 97 ? -4.586 1.438 15.211 1 80.69 97 GLY B CA 1
ATOM 2071 C C . GLY B 1 97 ? -5.016 2.383 14.109 1 80.69 97 GLY B C 1
ATOM 2072 O O . GLY B 1 97 ? -5.039 2.006 12.938 1 80.69 97 GLY B O 1
ATOM 2073 N N . ARG B 1 98 ? -5.484 3.537 14.523 1 85.88 98 ARG B N 1
ATOM 2074 C CA . ARG B 1 98 ? -5.945 4.453 13.492 1 85.88 98 ARG B CA 1
ATOM 2075 C C . ARG B 1 98 ? -5.906 5.898 13.977 1 85.88 98 ARG B C 1
ATOM 2077 O O . ARG B 1 98 ? -6 6.152 15.18 1 85.88 98 ARG B O 1
ATOM 2084 N N . TRP B 1 99 ? -5.805 6.793 12.984 1 92.19 99 TRP B N 1
ATOM 2085 C CA . TRP B 1 99 ? -5.984 8.219 13.219 1 92.19 99 TRP B CA 1
ATOM 2086 C C . TRP B 1 99 ? -7.449 8.617 13.062 1 92.19 99 TRP B C 1
ATOM 2088 O O . TRP B 1 99 ? -8.18 8.008 12.273 1 92.19 99 TRP B O 1
ATOM 2098 N N . ASP B 1 100 ? -7.926 9.508 13.781 1 92.5 100 ASP B N 1
ATOM 2099 C CA . ASP B 1 100 ? -9.156 10.234 13.492 1 92.5 100 ASP B CA 1
ATOM 2100 C C . ASP B 1 100 ? -8.977 11.734 13.719 1 92.5 100 ASP B C 1
ATOM 2102 O O . ASP B 1 100 ? -7.895 12.188 14.102 1 92.5 100 ASP B O 1
ATOM 2106 N N . THR B 1 101 ? -9.953 12.484 13.391 1 94.5 101 THR B N 1
ATOM 2107 C CA . THR B 1 101 ? -9.867 13.938 13.422 1 94.5 101 THR B CA 1
ATOM 2108 C C . THR B 1 101 ? -9.539 14.43 14.828 1 94.5 101 THR B C 1
ATOM 2110 O O . THR B 1 101 ? -8.82 15.422 14.992 1 94.5 101 THR B O 1
ATOM 2113 N N . TRP B 1 102 ? -10.047 13.805 15.789 1 95.81 102 TRP B N 1
ATOM 2114 C CA . TRP B 1 102 ? -9.797 14.195 17.172 1 95.81 102 TRP B CA 1
ATOM 2115 C C . TRP B 1 102 ? -8.32 14.023 17.531 1 95.81 102 TRP B C 1
ATOM 2117 O O . TRP B 1 102 ? -7.695 14.93 18.078 1 95.81 102 TRP B O 1
ATOM 2127 N N . LEU B 1 103 ? -7.766 12.891 17.25 1 97.06 103 LEU B N 1
ATOM 2128 C CA . LEU B 1 103 ? -6.371 12.602 17.562 1 97.06 103 LEU B CA 1
ATOM 2129 C C . LEU B 1 103 ? -5.438 13.484 16.75 1 97.06 103 LEU B C 1
ATOM 2131 O O . LEU B 1 103 ? -4.371 13.883 17.219 1 97.06 103 LEU B O 1
ATOM 2135 N N . LEU B 1 104 ? -5.859 13.797 15.562 1 98.12 104 LEU B N 1
ATOM 2136 C CA . LEU B 1 104 ? -5.082 14.719 14.742 1 98.12 104 LEU B CA 1
ATOM 2137 C C . LEU B 1 104 ? -5.047 16.109 15.383 1 98.12 104 LEU B C 1
ATOM 2139 O O . LEU B 1 104 ? -3.982 16.734 15.469 1 98.12 104 LEU B O 1
ATOM 2143 N N . GLY B 1 105 ? -6.207 16.594 15.805 1 98.38 105 GLY B N 1
ATOM 2144 C CA . GLY B 1 105 ? -6.262 17.875 16.5 1 98.38 105 GLY B CA 1
ATOM 2145 C C . GLY B 1 105 ? -5.426 17.891 17.766 1 98.38 105 GLY B C 1
ATOM 2146 O O . GLY B 1 105 ? -4.723 18.875 18.031 1 98.38 105 GLY B O 1
ATOM 2147 N N . ARG B 1 106 ? -5.488 16.828 18.484 1 98.38 106 ARG B N 1
ATOM 2148 C CA . ARG B 1 106 ? -4.699 16.719 19.703 1 98.38 106 ARG B CA 1
ATOM 2149 C C . ARG B 1 106 ? -3.207 16.719 19.391 1 98.38 106 ARG B C 1
ATOM 2151 O O . ARG B 1 106 ? -2.426 17.375 20.078 1 98.38 106 ARG B O 1
ATOM 2158 N N . ALA B 1 107 ? -2.814 15.945 18.406 1 98.69 107 ALA B N 1
ATOM 2159 C CA . ALA B 1 107 ? -1.412 15.891 18 1 98.69 107 ALA B CA 1
ATOM 2160 C C . ALA B 1 107 ? -0.911 17.281 17.594 1 98.69 107 ALA B C 1
ATOM 2162 O O . ALA B 1 107 ? 0.206 17.672 17.938 1 98.69 107 ALA B O 1
ATOM 2163 N N . ALA B 1 108 ? -1.738 17.969 16.828 1 98.81 108 ALA B N 1
ATOM 2164 C CA . ALA B 1 108 ? -1.365 19.312 16.406 1 98.81 108 ALA B CA 1
ATOM 2165 C C . ALA B 1 108 ? -1.169 20.234 17.609 1 98.81 108 ALA B C 1
ATOM 2167 O O . ALA B 1 108 ? -0.206 21.016 17.656 1 98.81 108 ALA B O 1
ATOM 2168 N N . ARG B 1 109 ? -2.055 20.156 18.516 1 98.69 109 ARG B N 1
ATOM 2169 C CA . ARG B 1 109 ? -1.957 20.969 19.719 1 98.69 109 ARG B CA 1
ATOM 2170 C C . ARG B 1 109 ? -0.703 20.625 20.516 1 98.69 109 ARG B C 1
ATOM 2172 O O . ARG B 1 109 ? 0.035 21.516 20.938 1 98.69 109 ARG B O 1
ATOM 2179 N N . GLU B 1 110 ? -0.481 19.344 20.781 1 98.75 110 GLU B N 1
ATOM 2180 C CA . GLU B 1 110 ? 0.69 18.906 21.531 1 98.75 110 GLU B CA 1
ATOM 2181 C C . GLU B 1 110 ? 1.981 19.328 20.828 1 98.75 110 GLU B C 1
ATOM 2183 O O . GLU B 1 110 ? 2.932 19.766 21.484 1 98.75 110 GLU B O 1
ATOM 2188 N N . ALA B 1 111 ? 2.014 19.172 19.516 1 98.5 111 ALA B N 1
ATOM 2189 C CA . ALA B 1 111 ? 3.193 19.578 18.766 1 98.5 111 ALA B CA 1
ATOM 2190 C C . ALA B 1 111 ? 3.439 21.078 18.891 1 98.5 111 ALA B C 1
ATOM 2192 O O . ALA B 1 111 ? 4.574 21.516 19.094 1 98.5 111 ALA B O 1
ATOM 2193 N N . ALA B 1 112 ? 2.365 21.844 18.734 1 98.62 112 ALA B N 1
ATOM 2194 C CA . ALA B 1 112 ? 2.471 23.281 18.875 1 98.62 112 ALA B CA 1
ATOM 2195 C C . ALA B 1 112 ? 3.051 23.672 20.234 1 98.62 112 ALA B C 1
ATOM 2197 O O . ALA B 1 112 ? 3.924 24.531 20.328 1 98.62 112 ALA B O 1
ATOM 2198 N N . GLU B 1 113 ? 2.57 23.016 21.234 1 98.56 113 GLU B N 1
ATOM 2199 C CA . GLU B 1 113 ? 3.025 23.281 22.594 1 98.56 113 GLU B CA 1
ATOM 2200 C C . GLU B 1 113 ? 4.5 22.922 22.766 1 98.56 113 GLU B C 1
ATOM 2202 O O . GLU B 1 113 ? 5.277 23.719 23.297 1 98.56 113 GLU B O 1
ATOM 2207 N N . ARG B 1 114 ? 4.922 21.812 22.344 1 97.75 114 ARG B N 1
ATOM 2208 C CA . ARG B 1 114 ? 6.293 21.344 22.484 1 97.75 114 ARG B CA 1
ATOM 2209 C C . ARG B 1 114 ? 7.262 22.234 21.719 1 97.75 114 ARG B C 1
ATOM 2211 O O . ARG B 1 114 ? 8.398 22.438 22.141 1 97.75 114 ARG B O 1
ATOM 2218 N N . LEU B 1 115 ? 6.773 22.719 20.656 1 97.88 115 LEU B N 1
ATOM 2219 C CA . LEU B 1 115 ? 7.637 23.484 19.766 1 97.88 115 LEU B CA 1
ATOM 2220 C C . LEU B 1 115 ? 7.57 24.969 20.109 1 97.88 115 LEU B C 1
ATOM 2222 O O . LEU B 1 115 ? 8.406 25.766 19.656 1 97.88 115 LEU B O 1
ATOM 2226 N N . GLY B 1 116 ? 6.602 25.359 20.875 1 97.94 116 GLY B N 1
ATOM 2227 C CA . GLY B 1 116 ? 6.371 26.766 21.094 1 97.94 116 GLY B CA 1
ATOM 2228 C C . GLY B 1 116 ? 5.961 27.516 19.844 1 97.94 116 GLY B C 1
ATOM 2229 O O . GLY B 1 116 ? 6.383 28.656 19.625 1 97.94 116 GLY B O 1
ATOM 2230 N N . GLU B 1 117 ? 5.352 26.859 18.922 1 98.31 117 GLU B N 1
ATOM 2231 C CA . GLU B 1 117 ? 4.938 27.422 17.641 1 98.31 117 GLU B CA 1
ATOM 2232 C C . GLU B 1 117 ? 3.449 27.203 17.391 1 98.31 117 GLU B C 1
ATOM 2234 O O . GLU B 1 117 ? 3.059 26.188 16.812 1 98.31 117 GLU B O 1
ATOM 2239 N N . ASP B 1 118 ? 2.637 28.156 17.734 1 98.31 118 ASP B N 1
ATOM 2240 C CA . ASP B 1 118 ? 1.181 28.047 17.688 1 98.31 118 ASP B CA 1
ATOM 2241 C C . ASP B 1 118 ? 0.684 27.891 16.25 1 98.31 118 ASP B C 1
ATOM 2243 O O . ASP B 1 118 ? -0.414 27.391 16.016 1 98.31 118 ASP B O 1
ATOM 2247 N N . ARG B 1 119 ? 1.439 28.312 15.281 1 98.69 119 ARG B N 1
ATOM 2248 C CA . ARG B 1 119 ? 1.032 28.234 13.883 1 98.69 119 ARG B CA 1
ATOM 2249 C C . ARG B 1 119 ? 0.775 26.781 13.461 1 98.69 119 ARG B C 1
ATOM 2251 O O . ARG B 1 119 ? 0.026 26.531 12.516 1 98.69 119 ARG B O 1
ATOM 2258 N N . VAL B 1 120 ? 1.344 25.875 14.227 1 98.75 120 VAL B N 1
ATOM 2259 C CA . VAL B 1 120 ? 1.119 24.469 13.922 1 98.75 120 VAL B CA 1
ATOM 2260 C C . VAL B 1 120 ? -0.348 24.109 14.156 1 98.75 120 VAL B C 1
ATOM 2262 O O . VAL B 1 120 ? -1.008 23.547 13.281 1 98.75 120 VAL B O 1
ATOM 2265 N N . ARG B 1 121 ? -0.835 24.438 15.297 1 98.56 121 ARG B N 1
ATOM 2266 C CA . ARG B 1 121 ? -2.229 24.172 15.633 1 98.56 121 ARG B CA 1
ATOM 2267 C C . ARG B 1 121 ? -3.174 24.969 14.742 1 98.56 121 ARG B C 1
ATOM 2269 O O . ARG B 1 121 ? -4.223 24.469 14.336 1 98.56 121 ARG B O 1
ATOM 2276 N N . LEU B 1 122 ? -2.828 26.141 14.414 1 98.69 122 LEU B N 1
ATOM 2277 C CA . LEU B 1 122 ? -3.66 26.984 13.57 1 98.69 122 LEU B CA 1
ATOM 2278 C C . LEU B 1 122 ? -3.723 26.438 12.141 1 98.69 122 LEU B C 1
ATOM 2280 O O . LEU B 1 122 ? -4.77 26.5 11.492 1 98.69 122 LEU B O 1
ATOM 2284 N N . ALA B 1 123 ? -2.584 25.984 11.664 1 98.81 123 ALA B N 1
ATOM 2285 C CA . ALA B 1 123 ? -2.555 25.375 10.336 1 98.81 123 ALA B CA 1
ATOM 2286 C C . ALA B 1 123 ? -3.502 24.172 10.266 1 98.81 123 ALA B C 1
ATOM 2288 O O . ALA B 1 123 ? -4.23 24.016 9.289 1 98.81 123 ALA B O 1
ATOM 2289 N N . TRP B 1 124 ? -3.559 23.344 11.273 1 98.75 124 TRP B N 1
ATOM 2290 C CA . TRP B 1 124 ? -4.473 22.203 11.328 1 98.75 124 TRP B CA 1
ATOM 2291 C C . TRP B 1 124 ? -5.922 22.672 11.312 1 98.75 124 TRP B C 1
ATOM 2293 O O . TRP B 1 124 ? -6.734 22.156 10.539 1 98.75 124 TRP B O 1
ATOM 2303 N N . LYS B 1 125 ? -6.223 23.656 12.102 1 98.56 125 LYS B N 1
ATOM 2304 C CA . LYS B 1 125 ? -7.598 24.141 12.188 1 98.56 125 LYS B CA 1
ATOM 2305 C C . LYS B 1 125 ? -8.07 24.719 10.852 1 98.56 125 LYS B C 1
ATOM 2307 O O . LYS B 1 125 ? -9.211 24.484 10.445 1 98.56 125 LYS B O 1
ATOM 2312 N N . ASP B 1 126 ? -7.191 25.5 10.305 1 98.75 126 ASP B N 1
ATOM 2313 C CA . ASP B 1 126 ? -7.52 26.094 9.008 1 98.75 126 ASP B CA 1
ATOM 2314 C C . ASP B 1 126 ? -7.762 25.016 7.953 1 98.75 126 ASP B C 1
ATOM 2316 O O . ASP B 1 126 ? -8.75 25.078 7.219 1 98.75 126 ASP B O 1
ATOM 2320 N N . ALA B 1 127 ? -6.863 24.031 7.875 1 98.75 127 ALA B N 1
ATOM 2321 C CA . ALA B 1 127 ? -6.988 22.953 6.902 1 98.75 127 ALA B CA 1
ATOM 2322 C C . ALA B 1 127 ? -8.242 22.125 7.16 1 98.75 127 ALA B C 1
ATOM 2324 O O . ALA B 1 127 ? -8.906 21.672 6.223 1 98.75 127 ALA B O 1
ATOM 2325 N N . TYR B 1 128 ? -8.586 21.875 8.375 1 98.31 128 TYR B N 1
ATOM 2326 C CA . TYR B 1 128 ? -9.781 21.109 8.703 1 98.31 128 TYR B CA 1
ATOM 2327 C C . TYR B 1 128 ? -11.039 21.844 8.273 1 98.31 128 TYR B C 1
ATOM 2329 O O . TYR B 1 128 ? -11.984 21.234 7.77 1 98.31 128 TYR B O 1
ATOM 2337 N N . ASP B 1 129 ? -11.047 23.156 8.523 1 98.12 129 ASP B N 1
ATOM 2338 C CA . ASP B 1 129 ? -12.148 23.984 8.055 1 98.12 129 ASP B CA 1
ATOM 2339 C C . ASP B 1 129 ? -12.328 23.859 6.539 1 98.12 129 ASP B C 1
ATOM 2341 O O . ASP B 1 129 ? -13.445 23.672 6.055 1 98.12 129 ASP B O 1
ATOM 2345 N N . ILE B 1 130 ? -11.242 23.953 5.855 1 98.56 130 ILE B N 1
ATOM 2346 C CA . ILE B 1 130 ? -11.242 23.828 4.402 1 98.56 130 ILE B CA 1
ATOM 2347 C C . ILE B 1 130 ? -11.758 22.438 4.008 1 98.56 130 ILE B C 1
ATOM 2349 O O . ILE B 1 130 ? -12.492 22.297 3.029 1 98.56 130 ILE B O 1
ATOM 2353 N N . HIS B 1 131 ? -11.367 21.375 4.727 1 97.94 131 HIS B N 1
ATOM 2354 C CA . HIS B 1 131 ? -11.789 20.016 4.445 1 97.94 131 HIS B CA 1
ATOM 2355 C C . HIS B 1 131 ? -13.297 19.859 4.609 1 97.94 131 HIS B C 1
ATOM 2357 O O . HIS B 1 131 ? -13.961 19.25 3.76 1 97.94 131 HIS B O 1
ATOM 2363 N N . VAL B 1 132 ? -13.875 20.375 5.637 1 97.38 132 VAL B N 1
ATOM 2364 C CA . VAL B 1 132 ? -15.297 20.234 5.938 1 97.38 132 VAL B CA 1
ATOM 2365 C C . VAL B 1 132 ? -16.125 21 4.914 1 97.38 132 VAL B C 1
ATOM 2367 O O . VAL B 1 132 ? -16.953 20.422 4.211 1 97.38 132 VAL B O 1
ATOM 2370 N N . TRP B 1 133 ? -15.766 22.203 4.793 1 97.12 133 TRP B N 1
ATOM 2371 C CA . TRP B 1 133 ? -16.641 23.078 4.031 1 97.12 133 TRP B CA 1
ATOM 2372 C C . TRP B 1 133 ? -16.281 23.047 2.547 1 97.12 133 TRP B C 1
ATOM 2374 O O . TRP B 1 133 ? -17.156 23.25 1.691 1 97.12 133 TRP B O 1
ATOM 2384 N N . GLY B 1 134 ? -15.055 22.828 2.209 1 96.75 134 GLY B N 1
ATOM 2385 C CA . GLY B 1 134 ? -14.633 22.812 0.817 1 96.75 134 GLY B CA 1
ATOM 2386 C C . GLY B 1 134 ? -14.766 21.453 0.171 1 96.75 134 GLY B C 1
ATOM 2387 O O . GLY B 1 134 ? -15.156 21.344 -0.993 1 96.75 134 GLY B O 1
ATOM 2388 N N . PHE B 1 135 ? -14.469 20.438 0.834 1 94.75 135 PHE B N 1
ATOM 2389 C CA . PHE B 1 135 ? -14.492 19.094 0.27 1 94.75 135 PHE B CA 1
ATOM 2390 C C . PHE B 1 135 ? -15.812 18.406 0.597 1 94.75 135 PHE B C 1
ATOM 2392 O O . PHE B 1 135 ? -16.531 17.953 -0.304 1 94.75 135 PHE B O 1
ATOM 2399 N N . HIS B 1 136 ? -16.219 18.25 1.81 1 95.31 136 HIS B N 1
ATOM 2400 C CA . HIS B 1 136 ? -17.406 17.484 2.195 1 95.31 136 HIS B CA 1
ATOM 2401 C C . HIS B 1 136 ? -18.688 18.203 1.812 1 95.31 136 HIS B C 1
ATOM 2403 O O . HIS B 1 136 ? -19.609 17.609 1.255 1 95.31 136 HIS B O 1
ATOM 2409 N N . GLU B 1 137 ? -18.734 19.594 2.117 1 96.5 137 GLU B N 1
ATOM 2410 C CA . GLU B 1 137 ? -19.953 20.359 1.866 1 96.5 137 GLU B CA 1
ATOM 2411 C C . GLU B 1 137 ? -19.906 21.016 0.492 1 96.5 137 GLU B C 1
ATOM 2413 O O . GLU B 1 137 ? -20.953 21.438 -0.024 1 96.5 137 GLU B O 1
ATOM 2418 N N . ALA B 1 138 ? -18.703 21.125 -0.018 1 96.75 138 ALA B N 1
ATOM 2419 C CA . ALA B 1 138 ? -18.484 21.719 -1.334 1 96.75 138 ALA B CA 1
ATOM 2420 C C . ALA B 1 138 ? -19.047 23.125 -1.398 1 96.75 138 ALA B C 1
ATOM 2422 O O . ALA B 1 138 ? -19.672 23.516 -2.395 1 96.75 138 ALA B O 1
ATOM 2423 N N . LYS B 1 139 ? -18.844 23.891 -0.312 1 96.94 139 LYS B N 1
ATOM 2424 C CA . LYS B 1 139 ? -19.422 25.234 -0.232 1 96.94 139 LYS B CA 1
ATOM 2425 C C . LYS B 1 139 ? -18.359 26.297 -0.455 1 96.94 139 LYS B C 1
ATOM 2427 O O . LYS B 1 139 ? -18.672 27.453 -0.744 1 96.94 139 LYS B O 1
ATOM 2432 N N . TYR B 1 140 ? -17.094 25.984 -0.211 1 97.38 140 TYR B N 1
ATOM 2433 C CA . TYR B 1 140 ? -15.992 26.906 -0.436 1 97.38 140 TYR B CA 1
ATOM 2434 C C . TYR B 1 140 ? -15.562 26.906 -1.897 1 97.38 140 TYR B C 1
ATOM 2436 O O . TYR B 1 140 ? -15.727 25.906 -2.594 1 97.38 140 TYR B O 1
ATOM 2444 N N . ASP B 1 141 ? -15.133 28.016 -2.375 1 97.25 141 ASP B N 1
ATOM 2445 C CA . ASP B 1 141 ? -14.578 28.094 -3.725 1 97.25 141 ASP B CA 1
ATOM 2446 C C . ASP B 1 141 ? -13.062 28.203 -3.693 1 97.25 141 ASP B C 1
ATOM 2448 O O . ASP B 1 141 ? -12.438 28.047 -2.641 1 97.25 141 ASP B O 1
ATOM 2452 N N . VAL B 1 142 ? -12.484 28.328 -4.812 1 97.56 142 VAL B N 1
ATOM 2453 C CA . VAL B 1 142 ? -11.031 28.25 -4.914 1 97.56 142 VAL B CA 1
ATOM 2454 C C . VAL B 1 142 ? -10.398 29.422 -4.168 1 97.56 142 VAL B C 1
ATOM 2456 O O . VAL B 1 142 ? -9.258 29.328 -3.695 1 97.56 142 VAL B O 1
ATOM 2459 N N . ARG B 1 143 ? -11.047 30.5 -4.035 1 97.81 143 ARG B N 1
ATOM 2460 C CA . ARG B 1 143 ? -10.508 31.641 -3.295 1 97.81 143 ARG B CA 1
ATOM 2461 C C . ARG B 1 143 ? -10.305 31.281 -1.824 1 97.81 143 ARG B C 1
ATOM 2463 O O . ARG B 1 143 ? -9.344 31.734 -1.196 1 97.81 143 ARG B O 1
ATOM 2470 N N . ASP B 1 144 ? -11.25 30.531 -1.31 1 98 144 ASP B N 1
ATOM 2471 C CA . ASP B 1 144 ? -11.125 30.078 0.071 1 98 144 ASP B CA 1
ATOM 2472 C C . ASP B 1 144 ? -9.883 29.203 0.256 1 98 144 ASP B C 1
ATOM 2474 O O . ASP B 1 144 ? -9.156 29.359 1.239 1 98 144 ASP B O 1
ATOM 2478 N N . VAL B 1 145 ? -9.648 28.328 -0.683 1 98.62 145 VAL B N 1
ATOM 2479 C CA . VAL B 1 145 ? -8.492 27.438 -0.599 1 98.62 145 VAL B CA 1
ATOM 2480 C C . VAL B 1 145 ? -7.207 28.25 -0.76 1 98.62 145 VAL B C 1
ATOM 2482 O O . VAL B 1 145 ? -6.227 28.031 -0.045 1 98.62 145 VAL B O 1
ATOM 2485 N N . LYS B 1 146 ? -7.219 29.203 -1.666 1 98.19 146 LYS B N 1
ATOM 2486 C CA . LYS B 1 146 ? -6.062 30.062 -1.899 1 98.19 146 LYS B CA 1
ATOM 2487 C C . LYS B 1 146 ? -5.664 30.812 -0.628 1 98.19 146 LYS B C 1
ATOM 2489 O O . LYS B 1 146 ? -4.477 31 -0.355 1 98.19 146 LYS B O 1
ATOM 2494 N N . ALA B 1 147 ? -6.602 31.25 0.081 1 98.38 147 ALA B N 1
ATOM 2495 C CA . ALA B 1 147 ? -6.352 32 1.31 1 98.38 147 ALA B CA 1
ATOM 2496 C C . ALA B 1 147 ? -5.684 31.109 2.361 1 98.38 147 ALA B C 1
ATOM 2498 O O . ALA B 1 147 ? -4.961 31.609 3.229 1 98.38 147 ALA B O 1
ATOM 2499 N N . ALA B 1 148 ? -5.922 29.828 2.279 1 98.56 148 ALA B N 1
ATOM 2500 C CA . ALA B 1 148 ? -5.395 28.891 3.271 1 98.56 148 ALA B CA 1
ATOM 2501 C C . ALA B 1 148 ? -4.008 28.406 2.875 1 98.56 148 ALA B C 1
ATOM 2503 O O . ALA B 1 148 ? -3.277 27.844 3.701 1 98.56 148 ALA B O 1
ATOM 2504 N N . LEU B 1 149 ? -3.605 28.547 1.606 1 98.69 149 LEU B N 1
ATOM 2505 C CA . LEU B 1 149 ? -2.393 27.953 1.05 1 98.69 149 LEU B CA 1
ATOM 2506 C C . LEU B 1 149 ? -1.153 28.484 1.759 1 98.69 149 LEU B C 1
ATOM 2508 O O . LEU B 1 149 ? -0.225 27.734 2.055 1 98.69 149 LEU B O 1
ATOM 2512 N N . PRO B 1 150 ? -1.052 29.781 2.064 1 98.62 150 PRO B N 1
ATOM 2513 C CA . PRO B 1 150 ? 0.183 30.281 2.662 1 98.62 150 PRO B CA 1
ATOM 2514 C C . PRO B 1 150 ? 0.526 29.609 3.984 1 98.62 150 PRO B C 1
ATOM 2516 O O . PRO B 1 150 ? 1.684 29.25 4.215 1 98.62 150 PRO B O 1
ATOM 2519 N N . LEU B 1 151 ? -0.433 29.406 4.848 1 98.81 151 LEU B N 1
ATOM 2520 C CA . LEU B 1 151 ? -0.182 28.766 6.133 1 98.81 151 LEU B CA 1
ATOM 2521 C C . LEU B 1 151 ? 0.172 27.297 5.941 1 98.81 151 LEU B C 1
ATOM 2523 O O . LEU B 1 151 ? 1.05 26.766 6.629 1 98.81 151 LEU B O 1
ATOM 2527 N N . ALA B 1 152 ? -0.543 26.641 5.066 1 98.88 152 ALA B N 1
ATOM 2528 C CA . ALA B 1 152 ? -0.214 25.25 4.746 1 98.88 152 ALA B CA 1
ATOM 2529 C C . ALA B 1 152 ? 1.206 25.141 4.199 1 98.88 152 ALA B C 1
ATOM 2531 O O . ALA B 1 152 ? 1.958 24.25 4.594 1 98.88 152 ALA B O 1
ATOM 2532 N N . ARG B 1 153 ? 1.583 26.062 3.301 1 98.81 153 ARG B N 1
ATOM 2533 C CA . ARG B 1 153 ? 2.932 26.094 2.744 1 98.81 153 ARG B CA 1
ATOM 2534 C C . ARG B 1 153 ? 3.973 26.266 3.844 1 98.81 153 ARG B C 1
ATOM 2536 O O . ARG B 1 153 ? 5.004 25.594 3.85 1 98.81 153 ARG B O 1
ATOM 2543 N N . TRP B 1 154 ? 3.689 27.156 4.617 1 98.81 154 TRP B N 1
ATOM 2544 C CA . TRP B 1 154 ? 4.605 27.391 5.73 1 98.81 154 TRP B CA 1
ATOM 2545 C C . TRP B 1 154 ? 4.812 26.109 6.539 1 98.81 154 TRP B C 1
ATOM 2547 O O . TRP B 1 154 ? 5.945 25.75 6.871 1 98.81 154 TRP B O 1
ATOM 2557 N N . LEU B 1 155 ? 3.719 25.438 6.957 1 98.88 155 LEU B N 1
ATOM 2558 C CA . LEU B 1 155 ? 3.822 24.25 7.789 1 98.88 155 LEU B CA 1
ATOM 2559 C C . LEU B 1 155 ? 4.66 23.172 7.102 1 98.88 155 LEU B C 1
ATOM 2561 O O . LEU B 1 155 ? 5.512 22.547 7.734 1 98.88 155 LEU B O 1
ATOM 2565 N N . VAL B 1 156 ? 4.363 22.938 5.797 1 98.81 156 VAL B N 1
ATOM 2566 C CA . VAL B 1 156 ? 5.105 21.922 5.055 1 98.81 156 VAL B CA 1
ATOM 2567 C C . VAL B 1 156 ? 6.598 22.25 5.078 1 98.81 156 VAL B C 1
ATOM 2569 O O . VAL B 1 156 ? 7.426 21.375 5.352 1 98.81 156 VAL B O 1
ATOM 2572 N N . GLU B 1 157 ? 6.938 23.484 4.824 1 98.44 157 GLU B N 1
ATOM 2573 C CA . GLU B 1 157 ? 8.336 23.906 4.836 1 98.44 157 GLU B CA 1
ATOM 2574 C C . GLU B 1 157 ? 8.93 23.812 6.238 1 98.44 157 GLU B C 1
ATOM 2576 O O . GLU B 1 157 ? 10.086 23.406 6.402 1 98.44 157 GLU B O 1
ATOM 2581 N N . PHE B 1 158 ? 8.219 24.234 7.184 1 98.38 158 PHE B N 1
ATOM 2582 C CA . PHE B 1 158 ? 8.648 24.188 8.578 1 98.38 158 PHE B CA 1
ATOM 2583 C C . PHE B 1 158 ? 8.984 22.766 8.992 1 98.38 158 PHE B C 1
ATOM 2585 O O . PHE B 1 158 ? 10.047 22.516 9.555 1 98.38 158 PHE B O 1
ATOM 2592 N N . VAL B 1 159 ? 8.078 21.844 8.734 1 98.38 159 VAL B N 1
ATOM 2593 C CA . VAL B 1 159 ? 8.266 20.438 9.125 1 98.38 159 VAL B CA 1
ATOM 2594 C C . VAL B 1 159 ? 9.414 19.844 8.32 1 98.38 159 VAL B C 1
ATOM 2596 O O . VAL B 1 159 ? 10.227 19.078 8.852 1 98.38 159 VAL B O 1
ATOM 2599 N N . LYS B 1 160 ? 9.414 20.156 7.043 1 97.44 160 LYS B N 1
ATOM 2600 C CA . LYS B 1 160 ? 10.5 19.688 6.188 1 97.44 160 LYS B CA 1
ATOM 2601 C C . LYS B 1 160 ? 11.859 20.094 6.754 1 97.44 160 LYS B C 1
ATOM 2603 O O . LYS B 1 160 ? 12.773 19.281 6.82 1 97.44 160 LYS B O 1
ATOM 2608 N N . SER B 1 161 ? 11.977 21.297 7.141 1 96.12 161 SER B N 1
ATOM 2609 C CA . SER B 1 161 ? 13.234 21.828 7.668 1 96.12 161 SER B CA 1
ATOM 2610 C C . SER B 1 161 ? 13.609 21.125 8.977 1 96.12 161 SER B C 1
ATOM 2612 O O . SER B 1 161 ? 14.797 20.922 9.258 1 96.12 161 SER B O 1
ATOM 2614 N N . ARG B 1 162 ? 12.688 20.797 9.695 1 93 162 ARG B N 1
ATOM 2615 C CA . ARG B 1 162 ? 12.93 20.156 10.977 1 93 162 ARG B CA 1
ATOM 2616 C C . ARG B 1 162 ? 13.406 18.719 10.789 1 93 162 ARG B C 1
ATOM 2618 O O . ARG B 1 162 ? 14.281 18.25 11.516 1 93 162 ARG B O 1
ATOM 2625 N N . VAL B 1 163 ? 12.766 18.078 9.859 1 89.94 163 VAL B N 1
ATOM 2626 C CA . VAL B 1 163 ? 13.047 16.656 9.648 1 89.94 163 VAL B CA 1
ATOM 2627 C C . VAL B 1 163 ? 14.359 16.5 8.883 1 89.94 163 VAL B C 1
ATOM 2629 O O . VAL B 1 163 ? 15.07 15.516 9.055 1 89.94 163 VAL B O 1
ATOM 2632 N N . ALA B 1 164 ? 14.586 17.375 7.918 1 81.62 164 ALA B N 1
ATOM 2633 C CA . ALA B 1 164 ? 15.852 17.375 7.188 1 81.62 164 ALA B CA 1
ATOM 2634 C C . ALA B 1 164 ? 17.031 17.625 8.125 1 81.62 164 ALA B C 1
ATOM 2636 O O . ALA B 1 164 ? 18.125 17.109 7.898 1 81.62 164 ALA B O 1
ATOM 2637 N N . GLY B 1 165 ? 16.844 18.547 8.961 1 68.5 165 GLY B N 1
ATOM 2638 C CA . GLY B 1 165 ? 17.938 18.875 9.867 1 68.5 165 GLY B CA 1
ATOM 2639 C C . GLY B 1 165 ? 18.297 17.734 10.797 1 68.5 165 GLY B C 1
ATOM 2640 O O . GLY B 1 165 ? 19.359 17.75 11.43 1 68.5 165 GLY B O 1
ATOM 2641 N N . ARG B 1 166 ? 17.469 16.766 10.891 1 53.94 166 ARG B N 1
ATOM 2642 C CA . ARG B 1 166 ? 17.797 15.656 11.781 1 53.94 166 ARG B CA 1
ATOM 2643 C C . ARG B 1 166 ? 18.328 14.461 10.992 1 53.94 166 ARG B C 1
ATOM 2645 O O . ARG B 1 166 ? 18.797 13.484 11.586 1 53.94 166 ARG B O 1
ATOM 2652 N N . THR B 1 167 ? 18.141 14.344 9.57 1 42.66 167 THR B N 1
ATOM 2653 C CA . THR B 1 167 ? 18.75 13.242 8.82 1 42.66 167 THR B CA 1
ATOM 2654 C C . THR B 1 167 ? 20.219 13.516 8.531 1 42.66 167 THR B C 1
ATOM 2656 O O . THR B 1 167 ? 20.594 14.664 8.281 1 42.66 167 THR B O 1
#

pLDDT: mean 95.0, std 6.71, range [42.66, 98.88]

InterPro domains:
  IPR010268 Archaeal PaREP1-like [PF05942] (42-156)